Protein AF-A0A564ZGM7-F1 (afdb_monomer)

Radius of gyration: 24.85 Å; Cα contacts (8 Å, |Δi|>4): 331; chains: 1; bounding box: 46×87×47 Å

Sequence (206 aa):
MKEVIAVTDKVKAALASSSGYREKGEIGPYKIFGVRQGSGQYVVPLRYQPMMATDGDWKRLAYDWFQKPEWLDVPLIFLRTGEPAPKAAPPFTGLEDVPEKRLFPSECHVKDAVGNEEVRFETDCPGRPHLVKVSYHPKWRVEGADRIYLVSPAFMLVYPTTTHVRLVFGNRWPDYAGWVATGVGIAWLLAEGLVLLSRKRYSRPL

Foldseek 3Di:
DAKDKDQDPVVVVVQVPDPQWDWDDDDVSITIIHGNDDDPDQKDFQFFQAAEEPDPPVVVVLVVLVVDPQQVSHKYFYDDPPDDDDPRHHYDHPPPDRPDGHGDDDDKDKDWDDDVQKIKMFIPDAQTKMWRNDADDPQKDKDQFPDWTQIPPGTTITRGNDRIMMIGRDDDPVVVVVVVVVVVVVVVVVVVVVVVVVVVVVPDDD

Organism: NCBI:txid2211376

Structure (mmCIF, N/CA/C/O backbone):
data_AF-A0A564ZGM7-F1
#
_entry.id   AF-A0A564ZGM7-F1
#
loop_
_atom_site.group_PDB
_atom_site.id
_atom_site.type_symbol
_atom_site.label_atom_id
_atom_site.label_alt_id
_atom_site.label_comp_id
_atom_site.label_asym_id
_atom_site.label_entity_id
_atom_site.label_seq_id
_atom_site.pdbx_PDB_ins_code
_atom_site.Cartn_x
_atom_site.Cartn_y
_atom_site.Cartn_z
_atom_site.occupancy
_atom_site.B_iso_or_equiv
_atom_site.auth_seq_id
_atom_site.auth_comp_id
_atom_site.auth_asym_id
_atom_site.auth_atom_id
_atom_site.pdbx_PDB_model_num
ATOM 1 N N . MET A 1 1 ? 1.725 7.637 -14.484 1.00 53.41 1 MET A N 1
ATOM 2 C CA . MET A 1 1 ? 2.760 7.351 -15.506 1.00 53.41 1 MET A CA 1
ATOM 3 C C . MET A 1 1 ? 3.568 6.152 -15.020 1.00 53.41 1 MET A C 1
ATOM 5 O O . MET A 1 1 ? 4.044 6.211 -13.897 1.00 53.41 1 MET A O 1
ATOM 9 N N . LYS A 1 2 ? 3.621 5.036 -15.767 1.00 76.25 2 LYS A N 1
ATOM 10 C CA . LYS A 1 2 ? 4.356 3.815 -15.368 1.00 76.25 2 LYS A CA 1
ATOM 11 C C . LYS A 1 2 ? 5.518 3.582 -16.319 1.00 76.25 2 LYS A C 1
ATOM 13 O O . LYS A 1 2 ? 5.324 3.090 -17.432 1.00 76.25 2 LYS A O 1
ATOM 18 N N . GLU A 1 3 ? 6.697 4.003 -15.893 1.00 88.62 3 GLU A N 1
ATOM 19 C CA . GLU A 1 3 ? 7.901 4.014 -16.714 1.00 88.62 3 GLU A CA 1
ATOM 20 C C . GLU A 1 3 ? 9.071 3.406 -15.959 1.00 88.62 3 GLU A C 1
ATOM 22 O O . GLU A 1 3 ? 9.148 3.486 -14.735 1.00 88.62 3 GLU A O 1
ATOM 27 N N . VAL A 1 4 ? 9.969 2.790 -16.714 1.00 91.06 4 VAL A N 1
ATOM 28 C CA . VAL A 1 4 ? 11.239 2.263 -16.237 1.00 91.06 4 VAL A CA 1
ATOM 29 C C . VAL A 1 4 ? 12.341 3.041 -16.935 1.00 91.06 4 VAL A C 1
ATOM 31 O O . VAL A 1 4 ? 12.325 3.188 -18.158 1.00 91.06 4 VAL A O 1
ATOM 34 N N . ILE A 1 5 ? 13.294 3.536 -16.150 1.00 94.19 5 ILE A N 1
ATOM 35 C CA . ILE A 1 5 ? 14.468 4.242 -16.656 1.00 94.19 5 ILE A CA 1
ATOM 36 C C . ILE A 1 5 ? 15.640 3.262 -16.650 1.00 94.19 5 ILE A C 1
ATOM 38 O O . ILE A 1 5 ? 15.991 2.709 -15.609 1.00 94.19 5 ILE A O 1
ATOM 42 N N . ALA A 1 6 ? 16.239 3.043 -17.816 1.00 95.75 6 ALA A N 1
ATOM 43 C CA . ALA A 1 6 ? 17.389 2.168 -17.996 1.00 95.75 6 ALA A CA 1
ATOM 44 C C . ALA A 1 6 ? 18.650 2.974 -18.296 1.00 95.75 6 ALA A C 1
ATOM 46 O O . ALA A 1 6 ? 18.632 3.883 -19.125 1.00 95.75 6 ALA A O 1
ATOM 47 N N . VAL A 1 7 ? 19.754 2.595 -17.651 1.00 96.31 7 VAL A N 1
ATOM 48 C CA . VAL A 1 7 ? 21.057 3.263 -17.805 1.00 96.31 7 VAL A CA 1
ATOM 49 C C . VAL A 1 7 ? 22.047 2.380 -18.556 1.00 96.31 7 VAL A C 1
ATOM 51 O O . VAL A 1 7 ? 22.659 2.822 -19.522 1.00 96.31 7 VAL A O 1
ATOM 54 N N . THR A 1 8 ? 22.199 1.122 -18.143 1.00 96.50 8 THR A N 1
ATOM 55 C CA . THR A 1 8 ? 23.209 0.221 -18.712 1.00 96.50 8 THR A CA 1
ATOM 56 C C . THR A 1 8 ? 22.739 -0.401 -20.022 1.00 96.50 8 THR A C 1
ATOM 58 O O . THR A 1 8 ? 21.560 -0.736 -20.167 1.00 96.50 8 THR A O 1
ATOM 61 N N . ASP A 1 9 ? 23.667 -0.639 -20.950 1.00 95.81 9 ASP A N 1
ATOM 62 C CA . ASP A 1 9 ? 23.355 -1.234 -22.258 1.00 95.81 9 ASP A CA 1
ATOM 63 C C . ASP A 1 9 ? 22.676 -2.598 -22.124 1.00 95.81 9 ASP A C 1
ATOM 65 O O . ASP A 1 9 ? 21.721 -2.895 -22.839 1.00 95.81 9 ASP A O 1
ATOM 69 N N . LYS A 1 10 ? 23.086 -3.391 -21.124 1.00 96.88 10 LYS A N 1
ATOM 70 C CA . LYS A 1 10 ? 22.460 -4.679 -20.803 1.00 96.88 10 LYS A CA 1
ATOM 71 C C . LYS A 1 10 ? 20.971 -4.530 -20.476 1.00 96.88 10 LYS A C 1
ATOM 73 O O . LYS A 1 10 ? 20.158 -5.293 -20.991 1.00 96.88 10 LYS A O 1
ATOM 78 N N . VAL A 1 11 ? 20.602 -3.561 -19.633 1.00 95.81 11 VAL A N 1
ATOM 79 C CA . VAL A 1 11 ? 19.196 -3.336 -19.254 1.00 95.81 11 VAL A CA 1
ATOM 80 C C . VAL A 1 11 ? 18.423 -2.714 -20.413 1.00 95.81 11 VAL A C 1
ATOM 82 O O . VAL A 1 11 ? 17.305 -3.143 -20.685 1.00 95.81 11 VAL A O 1
ATOM 85 N N . LYS A 1 12 ? 19.018 -1.759 -21.139 1.00 96.50 12 LYS A N 1
ATOM 86 C CA . LYS A 1 12 ? 18.408 -1.160 -22.336 1.00 96.50 12 LYS A CA 1
ATOM 87 C C . LYS A 1 12 ? 18.057 -2.232 -23.370 1.00 96.50 12 LYS A C 1
ATOM 89 O O . LYS A 1 12 ? 16.920 -2.270 -23.831 1.00 96.50 12 LYS A O 1
ATOM 94 N N . ALA A 1 13 ? 18.995 -3.128 -23.682 1.00 95.94 13 ALA A N 1
ATOM 95 C CA . ALA A 1 13 ? 18.783 -4.227 -24.619 1.00 95.94 13 ALA A CA 1
ATOM 96 C C . ALA A 1 13 ? 17.721 -5.220 -24.120 1.00 95.94 13 ALA A C 1
ATOM 98 O O . ALA A 1 13 ? 16.846 -5.613 -24.888 1.00 95.94 13 ALA A O 1
ATOM 99 N N . ALA A 1 14 ? 17.754 -5.581 -22.831 1.00 96.19 14 ALA A N 1
ATOM 100 C CA . ALA A 1 14 ? 16.781 -6.496 -22.234 1.00 96.19 14 ALA A CA 1
ATOM 101 C C . ALA A 1 14 ? 15.347 -5.934 -22.230 1.00 96.19 14 ALA A C 1
ATOM 103 O O . ALA A 1 14 ? 14.393 -6.666 -22.485 1.00 96.19 14 ALA A O 1
ATOM 104 N N . LEU A 1 15 ? 15.174 -4.637 -21.956 1.00 94.62 15 LEU A N 1
ATOM 105 C CA . LEU A 1 15 ? 13.858 -3.996 -22.008 1.00 94.62 15 LEU A CA 1
ATOM 106 C C . LEU A 1 15 ? 13.379 -3.798 -23.449 1.00 94.62 15 LEU A C 1
ATOM 108 O O . LEU A 1 15 ? 12.196 -3.984 -23.717 1.00 94.62 15 LEU A O 1
ATOM 112 N N . ALA A 1 16 ? 14.278 -3.466 -24.381 1.00 93.75 16 ALA A N 1
ATOM 113 C CA . ALA A 1 16 ? 13.938 -3.284 -25.792 1.00 93.75 16 ALA A CA 1
ATOM 114 C C . ALA A 1 16 ? 13.490 -4.585 -26.480 1.00 93.75 16 ALA A C 1
ATOM 116 O O . ALA A 1 16 ? 12.633 -4.540 -27.361 1.00 93.75 16 ALA A O 1
ATOM 117 N N . SER A 1 17 ? 14.034 -5.737 -26.075 1.00 94.75 17 SER A N 1
ATOM 118 C CA . SER A 1 17 ? 13.654 -7.046 -26.623 1.00 94.75 17 SER A CA 1
ATOM 119 C C . SER A 1 17 ? 12.407 -7.652 -25.971 1.00 94.75 17 SER A C 1
ATOM 121 O O . SER A 1 17 ? 11.853 -8.625 -26.483 1.00 94.75 17 SER A O 1
ATOM 123 N N . SER A 1 18 ? 11.938 -7.088 -24.855 1.00 92.88 18 SER A N 1
ATOM 124 C CA . SER A 1 18 ? 10.778 -7.595 -24.128 1.00 92.88 18 SER A CA 1
ATOM 125 C C . SER A 1 18 ? 9.471 -6.979 -24.629 1.00 92.88 18 SER A C 1
ATOM 127 O O . SER A 1 18 ? 9.273 -5.763 -24.631 1.00 92.88 18 SER A O 1
ATOM 129 N N . SER A 1 19 ? 8.509 -7.840 -24.971 1.00 9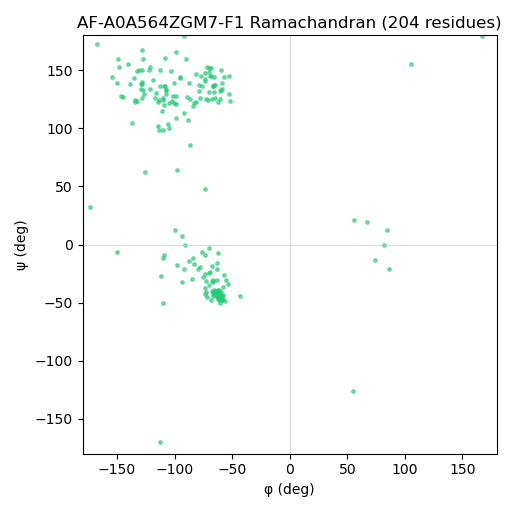1.44 19 SER A N 1
ATOM 130 C CA . SER A 1 19 ? 7.156 -7.446 -25.389 1.00 91.44 19 SER A CA 1
ATOM 131 C C . SER A 1 19 ? 6.368 -6.720 -24.292 1.00 91.44 19 SER A C 1
ATOM 133 O O . SER A 1 19 ? 5.374 -6.052 -24.585 1.00 91.44 19 SER A O 1
ATOM 135 N N . GLY A 1 20 ? 6.820 -6.815 -23.037 1.00 89.75 20 GLY A N 1
ATOM 136 C CA . GLY A 1 20 ? 6.238 -6.127 -21.889 1.00 89.75 20 GLY A CA 1
ATOM 137 C C . GLY A 1 20 ? 6.527 -4.626 -21.846 1.00 89.75 20 GLY A C 1
ATOM 138 O O . GLY A 1 20 ? 5.916 -3.927 -21.038 1.00 89.75 20 GLY A O 1
ATOM 139 N N . TYR A 1 21 ? 7.403 -4.110 -22.712 1.00 92.38 21 TYR A N 1
ATOM 140 C CA . TYR A 1 21 ? 7.835 -2.716 -22.684 1.00 92.38 21 TYR A CA 1
ATOM 141 C C . TYR A 1 21 ? 7.675 -2.027 -24.043 1.00 92.38 21 TYR A C 1
ATOM 143 O O . TYR A 1 21 ? 7.503 -2.634 -25.102 1.00 92.38 21 TYR A O 1
ATOM 151 N N . ARG A 1 22 ? 7.634 -0.698 -24.015 1.00 92.56 22 ARG A N 1
ATOM 152 C CA . ARG A 1 22 ? 7.686 0.152 -25.204 1.00 92.56 22 ARG A CA 1
ATOM 153 C C . ARG A 1 22 ? 8.661 1.277 -24.932 1.00 92.56 22 ARG A C 1
ATOM 155 O O . ARG A 1 22 ? 8.467 2.021 -23.979 1.00 92.56 22 ARG A O 1
ATOM 162 N N . GLU A 1 23 ? 9.661 1.427 -25.780 1.00 93.94 23 GLU A N 1
ATOM 163 C CA . GLU A 1 23 ? 10.535 2.591 -25.721 1.00 93.94 23 GLU A CA 1
ATOM 164 C C . GLU A 1 23 ? 9.729 3.880 -25.945 1.00 93.94 23 GLU A C 1
ATOM 166 O O . GLU A 1 23 ? 8.885 3.950 -26.841 1.00 93.94 23 GLU A O 1
ATOM 171 N N . LYS A 1 24 ? 9.949 4.873 -25.084 1.00 94.81 24 LYS A N 1
ATOM 172 C CA . LYS A 1 24 ? 9.292 6.184 -25.140 1.00 94.81 24 LYS A CA 1
ATOM 173 C C . LYS A 1 24 ? 10.245 7.312 -25.510 1.00 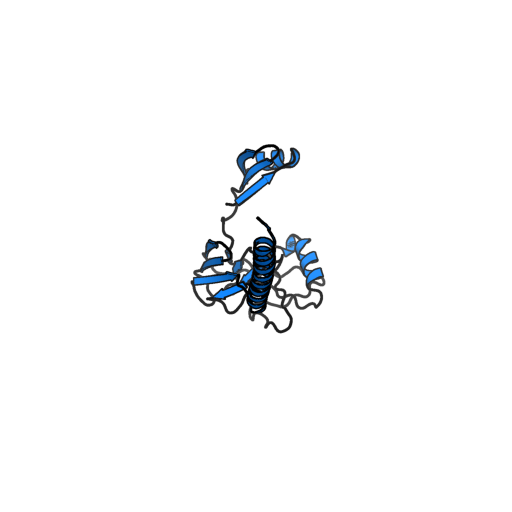94.81 24 LYS A C 1
ATOM 175 O O . LYS A 1 24 ? 9.791 8.315 -26.047 1.00 94.81 24 LYS A O 1
ATOM 180 N N . GLY A 1 25 ? 11.530 7.164 -25.207 1.00 94.12 25 GLY A N 1
ATOM 181 C CA . GLY A 1 25 ? 12.535 8.167 -25.529 1.00 94.12 25 GLY A CA 1
ATOM 182 C C . GLY A 1 25 ? 13.861 7.925 -24.824 1.00 94.12 25 GLY A C 1
ATOM 183 O O . GLY A 1 25 ? 14.013 6.981 -24.046 1.00 94.12 25 GLY A O 1
ATOM 184 N N . GLU A 1 26 ? 14.808 8.814 -25.091 1.00 95.50 26 GLU A N 1
ATOM 185 C CA . GLU A 1 26 ? 16.164 8.785 -24.556 1.00 95.50 26 GLU A CA 1
ATOM 186 C C . GLU A 1 26 ? 16.598 10.203 -24.173 1.00 95.50 26 GLU A C 1
ATOM 188 O O . GLU A 1 26 ? 16.297 11.169 -24.875 1.00 95.50 26 GLU A O 1
ATOM 193 N N . ILE A 1 27 ? 17.262 10.330 -23.024 1.00 94.88 27 ILE A N 1
ATOM 194 C CA . ILE A 1 27 ? 17.799 11.584 -22.496 1.00 94.88 27 ILE A CA 1
ATOM 195 C C . ILE A 1 27 ? 19.198 11.285 -21.957 1.00 94.88 27 ILE A C 1
ATOM 197 O O . ILE A 1 27 ? 19.348 10.685 -20.893 1.00 94.88 27 ILE A O 1
ATOM 201 N N . GLY A 1 28 ? 20.237 11.698 -22.684 1.00 93.62 28 GLY A N 1
ATOM 202 C CA . GLY A 1 28 ? 21.623 11.415 -22.303 1.00 93.62 28 GLY A CA 1
ATOM 203 C C . GLY A 1 28 ? 21.858 9.906 -22.115 1.00 93.62 28 GLY A C 1
ATOM 204 O O . GLY A 1 28 ? 21.541 9.138 -23.018 1.00 93.62 28 GLY A O 1
ATOM 205 N N . PRO A 1 29 ? 22.378 9.442 -20.962 1.00 94.75 29 PRO A N 1
ATOM 206 C CA . PRO A 1 29 ? 22.608 8.016 -20.735 1.00 94.75 29 PRO A CA 1
ATOM 207 C C . PRO A 1 29 ? 21.324 7.225 -20.426 1.00 94.75 29 PRO A C 1
ATOM 209 O O . PRO A 1 29 ? 21.387 6.000 -20.313 1.00 94.75 29 PRO A O 1
ATOM 212 N N . TYR A 1 30 ? 20.174 7.886 -20.268 1.00 96.38 30 TYR A N 1
ATOM 213 C CA . TYR A 1 30 ? 18.928 7.280 -19.806 1.00 96.38 30 TYR A CA 1
ATOM 214 C C . TYR A 1 30 ? 17.998 6.945 -20.968 1.00 96.38 30 TYR A C 1
ATOM 216 O O . TYR A 1 30 ? 17.629 7.826 -21.738 1.00 96.38 30 TYR A O 1
ATOM 224 N N . LYS A 1 31 ? 17.522 5.701 -21.038 1.00 96.38 31 LYS A N 1
ATOM 225 C CA . LYS A 1 31 ? 16.424 5.309 -21.930 1.00 96.38 31 LYS A CA 1
ATOM 226 C C . LYS A 1 31 ? 15.154 5.063 -21.122 1.00 96.38 31 LYS A C 1
ATOM 228 O O . LYS A 1 31 ? 15.189 4.391 -20.091 1.00 96.38 31 LYS A O 1
ATOM 233 N N . ILE A 1 32 ? 14.041 5.621 -21.583 1.00 95.50 32 ILE A N 1
ATOM 234 C CA . ILE A 1 32 ? 12.743 5.581 -20.911 1.00 95.50 32 ILE A CA 1
ATOM 235 C C . ILE A 1 32 ? 11.865 4.543 -21.605 1.00 95.50 32 ILE A C 1
ATOM 237 O O . ILE A 1 32 ? 11.599 4.635 -22.805 1.00 95.50 32 ILE A O 1
ATOM 241 N N . PHE A 1 33 ? 11.370 3.576 -20.839 1.00 94.56 33 PHE A N 1
ATOM 242 C CA . PHE A 1 33 ? 10.466 2.534 -21.312 1.00 94.56 33 PHE A CA 1
ATOM 243 C C . PHE A 1 33 ? 9.119 2.634 -20.599 1.00 94.56 33 PHE A C 1
ATOM 245 O O . PHE A 1 33 ? 9.048 2.604 -19.375 1.00 94.56 33 PHE A O 1
ATOM 252 N N . GLY A 1 34 ? 8.027 2.705 -21.354 1.00 90.81 34 GLY A N 1
ATOM 253 C CA . GLY A 1 34 ? 6.681 2.499 -20.830 1.00 90.81 34 GLY A CA 1
ATOM 254 C C . GLY A 1 34 ? 6.403 1.017 -20.594 1.00 90.81 34 GLY A C 1
ATOM 255 O O . GLY A 1 34 ? 6.709 0.186 -21.451 1.00 90.81 34 GLY A O 1
ATOM 256 N N . VAL A 1 35 ? 5.787 0.685 -19.460 1.00 89.50 35 VAL A N 1
ATOM 257 C CA . VAL A 1 35 ? 5.349 -0.687 -19.159 1.00 89.50 35 VAL A CA 1
ATOM 258 C C . VAL A 1 35 ? 4.015 -0.956 -19.861 1.00 89.50 35 VAL A C 1
ATOM 260 O O . VAL A 1 35 ? 3.051 -0.221 -19.651 1.00 89.50 35 VAL A O 1
ATOM 263 N N . ARG A 1 36 ? 3.953 -1.990 -20.711 1.00 83.31 36 ARG A N 1
ATOM 264 C CA . ARG A 1 36 ? 2.730 -2.402 -21.428 1.00 83.31 36 ARG A CA 1
ATOM 265 C C . ARG A 1 36 ? 1.837 -3.323 -20.602 1.00 83.31 36 ARG A C 1
ATOM 267 O O . ARG A 1 36 ? 0.631 -3.339 -20.816 1.00 83.31 36 ARG A O 1
ATOM 274 N N . GLN A 1 37 ? 2.427 -4.117 -19.712 1.00 72.12 37 GLN A N 1
ATOM 275 C CA . GLN A 1 37 ? 1.705 -5.107 -18.916 1.00 72.12 37 GLN A CA 1
ATOM 276 C C . GLN A 1 37 ? 1.307 -4.571 -17.533 1.00 72.12 37 GLN A C 1
ATOM 278 O O . GLN A 1 37 ? 2.058 -3.846 -16.880 1.00 72.12 37 GLN A O 1
ATOM 283 N N . GLY A 1 38 ? 0.124 -4.982 -17.072 1.00 69.38 38 GLY A N 1
ATOM 284 C CA . GLY A 1 38 ? -0.439 -4.632 -15.766 1.00 69.38 38 GLY A CA 1
ATOM 285 C C . GLY A 1 38 ? -1.559 -3.592 -15.843 1.00 69.38 38 GLY A C 1
ATOM 286 O O . GLY A 1 38 ? -1.619 -2.781 -16.760 1.00 69.38 38 GLY A O 1
ATOM 287 N N . SER A 1 39 ? -2.446 -3.589 -14.845 1.00 71.06 39 SER A N 1
ATOM 288 C CA . SER A 1 39 ? -3.682 -2.789 -14.853 1.00 71.06 39 SER A CA 1
ATOM 289 C C . SER A 1 39 ? -3.488 -1.277 -14.713 1.00 71.06 39 SER A C 1
ATOM 291 O O . SER A 1 39 ? -4.461 -0.537 -14.709 1.00 71.06 39 SER A O 1
ATOM 293 N N . GLY A 1 40 ? -2.261 -0.775 -14.529 1.00 78.69 40 GLY A N 1
ATOM 294 C CA . GLY A 1 40 ? -2.078 0.658 -14.256 1.00 78.69 40 GLY A CA 1
ATOM 295 C C . GLY A 1 40 ? -2.485 1.099 -12.836 1.00 78.69 40 GLY A C 1
ATOM 296 O O . GLY A 1 40 ? -2.003 2.128 -12.377 1.00 78.69 40 GLY A O 1
ATOM 297 N N . GLN A 1 41 ? -3.195 0.261 -12.084 1.00 88.44 41 GLN A N 1
ATOM 298 C CA . GLN A 1 41 ? -3.720 0.599 -10.761 1.00 88.44 41 GLN A CA 1
ATOM 299 C C . GLN A 1 41 ? -2.638 0.566 -9.671 1.00 88.44 41 GLN A C 1
ATOM 301 O O . GLN A 1 41 ? -1.702 -0.253 -9.713 1.00 88.44 41 GLN A O 1
ATOM 306 N N . TYR A 1 42 ? -2.774 1.469 -8.706 1.00 93.31 42 TYR A N 1
ATOM 307 C CA . TYR A 1 42 ? -2.073 1.486 -7.424 1.00 93.31 42 TYR A CA 1
ATOM 308 C C . TYR A 1 42 ? -2.889 0.791 -6.340 1.00 93.31 42 TYR A C 1
ATOM 310 O O . TYR A 1 42 ? -2.297 0.155 -5.471 1.00 93.31 42 TYR A O 1
ATOM 318 N N . VAL A 1 43 ? -4.218 0.861 -6.406 1.00 96.88 43 VAL A N 1
ATOM 319 C CA . VAL A 1 43 ? -5.103 0.107 -5.513 1.00 96.88 43 VAL A CA 1
ATOM 320 C C . VAL A 1 43 ? -5.596 -1.146 -6.219 1.00 96.88 43 VAL A C 1
ATOM 322 O O . VAL A 1 43 ? -6.210 -1.066 -7.278 1.00 96.88 43 VAL A O 1
ATOM 325 N N . VAL A 1 44 ? -5.320 -2.315 -5.644 1.00 95.25 44 VAL A N 1
ATOM 326 C CA . VAL A 1 44 ? -5.755 -3.603 -6.198 1.00 95.25 44 VAL A CA 1
ATOM 327 C C . VAL A 1 44 ? -6.462 -4.436 -5.128 1.00 95.25 44 VAL A C 1
ATOM 329 O O . VAL A 1 44 ? -5.946 -4.543 -4.012 1.00 95.25 44 VAL A O 1
ATOM 332 N N . PRO A 1 45 ? -7.619 -5.048 -5.428 1.00 95.56 45 PRO A N 1
ATOM 333 C CA . PRO A 1 45 ? -8.231 -5.997 -4.510 1.00 95.56 45 PRO A CA 1
ATOM 334 C C . PRO A 1 45 ? -7.331 -7.233 -4.418 1.00 95.56 45 PRO A C 1
ATOM 336 O O . PRO A 1 45 ? -6.812 -7.715 -5.430 1.00 95.56 45 PRO A O 1
ATOM 339 N N . LEU A 1 46 ? -7.108 -7.753 -3.211 1.00 95.06 46 LEU A N 1
ATOM 340 C CA . LEU A 1 46 ? -6.264 -8.935 -3.059 1.00 95.06 46 LEU A CA 1
ATOM 341 C C . LEU A 1 46 ? -6.919 -10.158 -3.699 1.00 95.06 46 LEU A C 1
ATOM 343 O O . LEU A 1 46 ? -8.115 -10.406 -3.530 1.00 95.06 46 LEU A O 1
ATOM 347 N N . ARG A 1 47 ? -6.117 -10.942 -4.426 1.00 93.50 47 ARG A N 1
ATOM 348 C CA . ARG A 1 47 ? -6.535 -12.222 -5.014 1.00 93.50 47 ARG A CA 1
ATOM 349 C C . ARG A 1 47 ? -6.674 -13.310 -3.951 1.00 93.50 47 ARG A C 1
ATOM 351 O O . ARG A 1 47 ? -7.646 -14.061 -3.983 1.00 93.50 47 ARG A O 1
ATOM 358 N N . TYR A 1 48 ? -5.721 -13.357 -3.024 1.00 95.19 48 TYR A N 1
ATOM 359 C CA . TYR A 1 48 ? -5.688 -14.305 -1.918 1.00 95.19 48 TYR A CA 1
ATOM 360 C C . TYR A 1 48 ? -5.891 -13.597 -0.579 1.00 95.19 48 TYR A C 1
ATOM 362 O O . TYR A 1 48 ? -5.529 -12.428 -0.423 1.00 95.19 48 TYR A O 1
ATOM 370 N N . GLN A 1 49 ? -6.476 -14.303 0.384 1.00 95.12 49 GLN A N 1
ATOM 371 C CA . GLN A 1 49 ? -6.657 -13.824 1.749 1.00 95.12 49 GLN A CA 1
ATOM 372 C C . GLN A 1 49 ? -5.287 -13.532 2.386 1.00 95.12 49 GLN A C 1
ATOM 374 O O . GLN A 1 49 ? -4.431 -14.416 2.387 1.00 95.12 49 GLN A O 1
ATOM 379 N N . PRO A 1 50 ? -5.049 -12.315 2.908 1.00 95.88 50 PRO A N 1
ATOM 380 C CA . PRO A 1 50 ? -3.789 -11.988 3.559 1.00 95.88 50 PRO A CA 1
ATOM 381 C C . PRO A 1 50 ? -3.694 -12.701 4.907 1.00 95.88 50 PRO A C 1
ATOM 383 O O . PRO A 1 50 ? -4.710 -12.950 5.560 1.00 95.88 50 PRO A O 1
ATOM 386 N N . MET A 1 51 ? -2.470 -12.966 5.348 1.00 94.62 51 MET A N 1
ATOM 387 C CA . MET A 1 51 ? -2.206 -13.549 6.663 1.00 94.62 51 MET A CA 1
ATOM 388 C C . MET A 1 51 ? -1.584 -12.511 7.590 1.00 94.62 51 MET A C 1
ATOM 390 O O . MET A 1 51 ? -1.066 -11.490 7.147 1.00 94.62 51 MET A O 1
ATOM 394 N N . MET A 1 52 ? -1.654 -12.751 8.889 1.00 93.44 52 MET A N 1
ATOM 395 C CA . MET A 1 52 ? -1.176 -11.843 9.918 1.00 93.44 52 MET A CA 1
ATOM 396 C C . MET A 1 52 ? 0.068 -12.412 10.584 1.00 93.44 52 MET A C 1
ATOM 398 O O . MET A 1 52 ? 0.008 -13.469 11.201 1.00 93.44 52 MET A O 1
ATOM 402 N N . ALA A 1 53 ? 1.176 -11.684 10.506 1.00 91.25 53 ALA A N 1
ATOM 403 C CA . ALA A 1 53 ? 2.381 -12.025 11.242 1.00 91.25 53 ALA A CA 1
ATOM 404 C C . ALA A 1 53 ? 2.108 -11.959 12.751 1.00 91.25 53 ALA A C 1
ATOM 406 O O . ALA A 1 53 ? 1.690 -10.918 13.262 1.00 91.25 53 ALA A O 1
ATOM 407 N N . THR A 1 54 ? 2.344 -13.064 13.456 1.00 84.06 54 THR A N 1
ATOM 408 C CA . THR A 1 54 ? 2.214 -13.132 14.923 1.00 84.06 54 THR A CA 1
ATOM 409 C C . THR A 1 54 ? 3.546 -13.252 15.647 1.00 84.06 54 THR A C 1
ATOM 411 O O . THR A 1 54 ? 3.577 -13.158 16.871 1.00 84.06 54 THR A O 1
ATOM 414 N N . ASP A 1 55 ? 4.636 -13.468 14.913 1.00 72.69 55 ASP A N 1
ATOM 415 C CA . ASP A 1 55 ? 5.974 -13.493 15.493 1.00 72.69 55 ASP A CA 1
ATOM 416 C C . ASP A 1 55 ? 6.445 -12.075 15.871 1.00 72.69 55 ASP A C 1
ATOM 418 O O . ASP A 1 55 ? 6.093 -11.083 15.226 1.00 72.69 55 ASP A O 1
ATOM 422 N N . GLY A 1 56 ? 7.246 -11.976 16.932 1.00 70.19 56 GLY A N 1
ATOM 423 C CA . GLY A 1 56 ? 7.798 -10.714 17.427 1.00 70.19 56 GLY A CA 1
ATOM 424 C C . GLY A 1 56 ? 8.848 -10.103 16.494 1.00 70.19 56 GLY A C 1
ATOM 425 O O . GLY A 1 56 ? 9.035 -8.883 16.506 1.00 70.19 56 GLY A O 1
ATOM 426 N N . ASP A 1 57 ? 9.496 -10.913 15.649 1.00 85.38 57 ASP A N 1
ATOM 427 C CA . ASP A 1 57 ? 10.483 -10.459 14.661 1.00 85.38 57 ASP A CA 1
ATOM 428 C C . ASP A 1 57 ? 9.879 -10.302 13.256 1.00 85.38 57 ASP A C 1
ATOM 430 O O . ASP A 1 57 ? 10.243 -10.958 12.276 1.00 85.38 57 ASP A O 1
ATOM 434 N N . TRP A 1 58 ? 8.934 -9.370 13.146 1.00 86.19 58 TRP A N 1
ATOM 435 C CA . TRP A 1 58 ? 8.255 -9.073 11.885 1.00 86.19 58 TRP A CA 1
ATOM 436 C C . TRP A 1 58 ? 9.214 -8.669 10.751 1.00 86.19 58 TRP A C 1
ATOM 438 O O . TRP A 1 58 ? 8.885 -8.854 9.580 1.00 86.19 58 TRP A O 1
ATOM 448 N N . LYS A 1 59 ? 10.396 -8.115 11.069 1.00 89.00 59 LYS A N 1
ATOM 449 C CA . LYS A 1 59 ? 11.379 -7.677 10.065 1.00 89.00 59 LYS A CA 1
ATOM 450 C C . LYS A 1 59 ? 12.044 -8.865 9.394 1.00 89.00 59 LYS A C 1
ATOM 452 O O . LYS A 1 59 ? 12.155 -8.872 8.169 1.00 89.00 59 LYS A O 1
ATOM 457 N N . ARG A 1 60 ? 12.463 -9.859 10.183 1.00 89.69 60 ARG A N 1
ATOM 458 C CA . ARG A 1 60 ? 12.975 -11.119 9.647 1.00 89.69 60 ARG A CA 1
ATOM 459 C C . ARG A 1 60 ? 11.922 -11.787 8.770 1.00 89.69 60 ARG A C 1
ATOM 461 O O . ARG A 1 60 ? 12.217 -12.129 7.631 1.00 89.69 60 ARG A O 1
ATOM 468 N N . LEU A 1 61 ? 10.680 -11.865 9.246 1.00 90.00 61 LEU A N 1
ATOM 469 C CA . LEU A 1 61 ? 9.594 -12.470 8.478 1.00 90.00 61 LEU A CA 1
ATOM 470 C C . LEU A 1 61 ? 9.303 -11.722 7.164 1.00 90.00 61 LEU A C 1
ATOM 472 O O . LEU A 1 61 ? 9.071 -12.347 6.132 1.00 90.00 61 LEU A O 1
ATOM 476 N N . ALA A 1 62 ? 9.352 -10.386 7.173 1.00 91.44 62 ALA A N 1
ATOM 477 C CA . ALA A 1 62 ? 9.222 -9.574 5.964 1.00 91.44 62 ALA A CA 1
ATOM 478 C C . ALA A 1 62 ? 10.362 -9.830 4.965 1.00 91.44 62 ALA A C 1
ATOM 480 O O . ALA A 1 62 ? 10.121 -9.891 3.759 1.00 91.44 62 ALA A O 1
ATOM 481 N N . TYR A 1 63 ? 11.591 -9.992 5.462 1.00 91.38 63 TYR A N 1
ATOM 482 C CA . TYR A 1 63 ? 12.759 -10.316 4.647 1.00 91.38 63 TYR A CA 1
ATOM 483 C C . TYR A 1 63 ? 12.660 -11.718 4.030 1.00 91.38 63 TYR A C 1
ATOM 485 O O . TYR A 1 63 ? 12.894 -11.881 2.832 1.00 91.38 63 TYR A O 1
ATOM 493 N N . ASP A 1 64 ? 12.245 -12.714 4.814 1.00 90.62 64 ASP A N 1
ATOM 494 C CA . ASP A 1 64 ? 12.040 -14.085 4.340 1.00 90.62 64 ASP A CA 1
ATOM 495 C C . ASP A 1 64 ? 10.919 -14.150 3.293 1.00 90.62 64 ASP A C 1
ATOM 497 O O . ASP A 1 64 ? 11.090 -14.767 2.242 1.00 90.62 64 ASP A O 1
ATOM 501 N N . TRP A 1 65 ? 9.811 -13.437 3.525 1.00 92.69 65 TRP A N 1
ATOM 502 C CA . TRP A 1 65 ? 8.731 -13.287 2.548 1.00 92.69 65 TRP A CA 1
ATOM 503 C C . TRP A 1 65 ? 9.211 -12.674 1.235 1.00 92.69 65 TRP A C 1
ATOM 505 O O . TRP A 1 65 ? 8.851 -13.157 0.166 1.00 92.69 65 TRP A O 1
ATOM 515 N N . PHE A 1 66 ? 10.048 -11.638 1.298 1.00 92.75 66 PHE A N 1
ATOM 516 C CA . PHE A 1 66 ? 10.530 -10.952 0.101 1.00 92.75 66 PHE A CA 1
ATOM 517 C C . PHE A 1 66 ? 11.458 -11.825 -0.755 1.00 92.75 66 PHE A C 1
ATOM 519 O O . PHE A 1 66 ? 11.481 -11.689 -1.977 1.00 92.75 66 PHE A O 1
ATOM 526 N N . GLN A 1 67 ? 12.218 -12.723 -0.126 1.00 92.25 67 GLN A N 1
ATOM 527 C CA . GLN A 1 67 ? 13.169 -13.594 -0.817 1.00 92.25 67 GLN A CA 1
ATOM 528 C C . GLN A 1 67 ? 12.548 -14.854 -1.427 1.00 92.25 67 GLN A C 1
ATOM 530 O O . GLN A 1 67 ? 13.200 -15.477 -2.262 1.00 92.25 67 GLN A O 1
ATOM 535 N N . LYS A 1 68 ? 11.335 -15.243 -1.020 1.00 91.50 68 LYS A N 1
ATOM 536 C CA . LYS A 1 68 ? 10.678 -16.490 -1.441 1.00 91.50 68 LYS A CA 1
ATOM 537 C C . LYS A 1 68 ? 9.571 -16.202 -2.460 1.00 91.50 68 LYS A C 1
ATOM 539 O O . LYS A 1 68 ? 8.476 -15.798 -2.059 1.00 91.50 68 LYS A O 1
ATOM 544 N N . PRO A 1 69 ? 9.804 -16.397 -3.775 1.00 91.25 69 PRO A N 1
ATOM 545 C CA . PRO A 1 69 ? 8.817 -16.095 -4.814 1.00 91.25 69 PRO A CA 1
ATOM 546 C C . PRO A 1 69 ? 7.454 -16.758 -4.587 1.00 91.25 69 PRO A C 1
ATOM 548 O O . PRO A 1 69 ? 6.417 -16.170 -4.887 1.00 91.25 69 PRO A O 1
ATOM 551 N N . GLU A 1 70 ? 7.444 -17.961 -4.018 1.00 90.50 70 GLU A N 1
ATOM 552 C CA . GLU A 1 70 ? 6.246 -18.736 -3.717 1.00 90.50 70 GLU A CA 1
ATOM 553 C C . GLU A 1 70 ? 5.360 -18.114 -2.621 1.00 90.50 70 GLU A C 1
ATOM 555 O O . GLU A 1 70 ? 4.167 -18.429 -2.564 1.00 90.50 70 GLU A O 1
ATOM 560 N N . TRP A 1 71 ? 5.896 -17.191 -1.809 1.00 92.00 71 TRP A N 1
ATOM 561 C CA . TRP A 1 71 ? 5.166 -16.480 -0.746 1.00 92.00 71 TRP A CA 1
ATOM 562 C C . TRP A 1 71 ? 4.558 -15.151 -1.220 1.00 92.00 71 TRP A C 1
ATOM 564 O O . TRP A 1 71 ? 3.595 -14.673 -0.619 1.00 92.00 71 TRP A O 1
ATOM 574 N N . LEU A 1 72 ? 5.067 -14.565 -2.311 1.00 92.62 72 LEU A N 1
ATOM 575 C CA . LEU A 1 72 ? 4.746 -13.190 -2.729 1.00 92.62 72 LEU A CA 1
ATOM 576 C C . LEU A 1 72 ? 3.269 -12.953 -3.087 1.00 92.62 72 LEU A C 1
ATOM 578 O O . LEU A 1 72 ? 2.795 -11.817 -3.051 1.00 92.62 72 LEU A O 1
ATOM 582 N N . ASP A 1 73 ? 2.534 -14.016 -3.414 1.00 93.00 73 ASP A N 1
ATOM 583 C CA . ASP A 1 73 ? 1.103 -13.961 -3.726 1.00 93.00 73 ASP A CA 1
ATOM 584 C C . ASP A 1 73 ? 0.221 -13.662 -2.502 1.00 93.00 73 ASP A C 1
ATOM 586 O O . ASP A 1 73 ? -0.899 -13.168 -2.660 1.00 93.00 73 ASP A O 1
ATOM 590 N N . VAL A 1 74 ? 0.698 -13.977 -1.293 1.00 95.50 74 VAL A N 1
ATOM 591 C CA . VAL A 1 74 ? -0.052 -13.833 -0.040 1.00 95.50 74 VAL A CA 1
ATOM 592 C C . VAL A 1 74 ? 0.635 -12.777 0.822 1.00 95.50 74 VAL A C 1
ATOM 594 O O . VAL A 1 74 ? 1.667 -13.054 1.437 1.00 95.50 74 VAL A O 1
ATOM 597 N N . PRO A 1 75 ? 0.102 -11.547 0.876 1.00 95.31 75 PRO A N 1
ATOM 598 C CA . PRO A 1 75 ? 0.698 -10.493 1.679 1.00 95.31 75 PRO A CA 1
ATOM 599 C C . PRO A 1 75 ? 0.575 -10.779 3.177 1.00 95.31 75 PRO A C 1
ATOM 601 O O . PRO A 1 75 ? -0.445 -11.296 3.645 1.00 95.31 75 PRO A O 1
ATOM 604 N N . LEU A 1 76 ? 1.600 -10.379 3.928 1.00 95.00 76 LEU A N 1
ATOM 605 C CA . LEU A 1 76 ? 1.650 -10.500 5.381 1.00 95.00 76 LEU A CA 1
ATOM 606 C C . LEU A 1 76 ? 1.346 -9.155 6.032 1.00 95.00 76 LEU A C 1
ATOM 608 O O . LEU A 1 76 ? 1.967 -8.144 5.707 1.00 95.00 76 LEU A O 1
ATOM 612 N N . ILE A 1 77 ? 0.391 -9.149 6.955 1.00 95.75 77 ILE A N 1
ATOM 613 C CA . ILE A 1 77 ? 0.019 -7.998 7.772 1.00 95.75 77 ILE A CA 1
ATOM 614 C C . ILE A 1 77 ? 0.926 -7.965 8.996 1.00 95.75 77 ILE A C 1
ATOM 616 O O . ILE A 1 77 ? 0.973 -8.928 9.760 1.00 95.75 77 ILE A O 1
ATOM 620 N N . PHE A 1 78 ? 1.598 -6.839 9.205 1.00 94.12 78 PHE A N 1
ATOM 621 C CA . PHE A 1 78 ? 2.467 -6.610 10.353 1.00 94.12 78 PHE A CA 1
ATOM 622 C C . PHE A 1 78 ? 1.767 -5.664 11.327 1.00 94.12 78 PHE A C 1
ATOM 624 O O . PHE A 1 78 ? 1.676 -4.459 11.082 1.00 94.12 78 PHE A O 1
ATOM 631 N N . LEU A 1 79 ? 1.242 -6.216 12.422 1.00 91.88 79 LEU A N 1
ATOM 632 C CA . LEU A 1 79 ? 0.570 -5.422 13.448 1.00 91.88 79 LEU A CA 1
ATOM 633 C C . LEU A 1 79 ? 1.569 -4.621 14.273 1.00 91.88 79 LEU A C 1
ATOM 635 O O . LEU A 1 79 ? 2.627 -5.116 14.664 1.00 91.88 79 LEU A O 1
ATOM 639 N N . ARG A 1 80 ? 1.195 -3.389 14.609 1.00 86.69 80 ARG A N 1
ATOM 640 C CA . ARG A 1 80 ? 1.923 -2.596 15.603 1.00 86.69 80 ARG A CA 1
ATOM 641 C C . ARG A 1 80 ? 1.356 -2.844 16.997 1.00 86.69 80 ARG A C 1
ATOM 643 O O . ARG A 1 80 ? 0.219 -3.278 17.165 1.00 86.69 80 ARG A O 1
ATOM 650 N N . THR A 1 81 ? 2.148 -2.535 18.021 1.00 83.50 81 THR A N 1
ATOM 651 C CA . THR A 1 81 ? 1.737 -2.671 19.423 1.00 83.50 81 THR A CA 1
ATOM 652 C C . THR A 1 81 ? 0.403 -1.964 19.681 1.00 83.50 81 THR A C 1
ATOM 654 O O . THR A 1 81 ? 0.277 -0.765 19.433 1.00 83.50 81 THR A O 1
ATOM 657 N N . GLY A 1 82 ? -0.583 -2.709 20.187 1.00 84.69 82 GLY A N 1
ATOM 658 C CA . GLY A 1 82 ? -1.922 -2.198 20.494 1.00 84.69 82 GLY A CA 1
ATOM 659 C C . GLY A 1 82 ? -2.875 -2.099 19.296 1.00 84.69 82 GLY A C 1
ATOM 660 O O . GLY A 1 82 ? -4.027 -1.707 19.480 1.00 84.69 82 GLY A O 1
ATOM 661 N N . GLU A 1 83 ? -2.448 -2.458 18.082 1.00 88.38 83 GLU A N 1
ATOM 662 C CA . GLU A 1 83 ? -3.356 -2.545 16.939 1.00 88.38 83 GLU A CA 1
ATOM 663 C C . GLU A 1 83 ? -4.185 -3.841 17.006 1.00 88.38 83 GLU A C 1
ATOM 665 O O . GLU A 1 83 ? -3.615 -4.928 17.093 1.00 88.38 83 GLU A O 1
ATOM 670 N N . PRO A 1 84 ? -5.527 -3.778 16.944 1.00 89.94 84 PRO A N 1
ATOM 671 C CA . PRO A 1 84 ? -6.356 -4.967 16.824 1.00 89.94 84 PRO A CA 1
ATOM 672 C C . PRO A 1 84 ? -6.116 -5.693 15.500 1.00 89.94 84 PRO A C 1
ATOM 674 O O . PRO A 1 84 ? -6.074 -5.090 14.420 1.00 89.94 84 PRO A O 1
ATOM 677 N N . ALA A 1 85 ? -6.049 -7.015 15.610 1.00 89.31 85 ALA A N 1
ATOM 678 C CA . ALA A 1 85 ? -5.985 -7.927 14.485 1.00 89.31 85 ALA A CA 1
ATOM 679 C C . ALA A 1 85 ? -7.206 -7.775 13.556 1.00 89.31 85 ALA A C 1
ATOM 681 O O . ALA A 1 85 ? -8.338 -7.647 14.041 1.00 89.31 85 ALA A O 1
ATOM 682 N N . PRO A 1 86 ? -7.021 -7.820 12.224 1.00 89.38 86 PRO A N 1
ATOM 683 C CA . PRO A 1 86 ? -8.142 -7.944 11.309 1.00 89.38 86 PRO A CA 1
ATOM 684 C C . PRO A 1 86 ? -8.823 -9.297 11.527 1.00 89.38 86 PRO A C 1
ATOM 686 O O . PRO A 1 86 ? -8.185 -10.340 11.428 1.00 89.38 86 PRO A O 1
ATOM 689 N N . LYS A 1 87 ? -10.141 -9.290 11.768 1.00 83.62 87 LYS A N 1
ATOM 690 C CA . LYS A 1 87 ? -10.931 -10.515 12.018 1.00 83.62 87 LYS A CA 1
ATOM 691 C C . LYS A 1 87 ? -10.797 -11.559 10.905 1.00 83.62 87 LYS A C 1
ATOM 693 O O . LYS A 1 87 ? -10.922 -12.750 11.159 1.00 83.62 87 LYS A O 1
ATOM 698 N N . ALA A 1 88 ? -10.576 -11.097 9.677 1.00 84.12 88 ALA A N 1
ATOM 699 C CA . ALA A 1 88 ? -10.499 -11.926 8.485 1.00 84.12 88 ALA A CA 1
ATOM 700 C C . ALA A 1 88 ? -9.068 -12.367 8.124 1.00 84.12 88 ALA A C 1
ATOM 702 O O . ALA A 1 88 ? -8.897 -12.932 7.052 1.00 84.12 88 ALA A O 1
ATOM 703 N N . ALA A 1 89 ? -8.042 -12.114 8.945 1.00 92.06 89 ALA A N 1
ATOM 704 C CA . ALA A 1 89 ? -6.670 -12.532 8.641 1.00 92.06 89 ALA A CA 1
ATOM 705 C C . ALA A 1 89 ? -6.213 -13.653 9.594 1.00 92.06 89 ALA A C 1
ATOM 707 O O . ALA A 1 89 ? -6.104 -13.407 10.798 1.00 92.06 89 ALA A O 1
ATOM 708 N N . PRO A 1 90 ? -5.942 -14.876 9.099 1.00 92.38 90 PRO A N 1
ATOM 709 C CA . PRO A 1 90 ? -5.396 -15.946 9.929 1.00 92.38 90 PRO A CA 1
ATOM 710 C C . PRO A 1 90 ? -3.949 -15.636 10.362 1.00 92.38 90 PRO A C 1
ATOM 712 O O . PRO A 1 90 ? -3.236 -14.936 9.637 1.00 92.38 90 PRO A O 1
ATOM 715 N N . PRO A 1 91 ? -3.497 -16.145 11.522 1.00 91.69 91 PRO A N 1
ATOM 716 C CA . PRO A 1 91 ? -2.130 -15.950 11.998 1.00 91.69 91 PRO A CA 1
ATOM 717 C C . PRO A 1 91 ? -1.105 -16.720 11.150 1.00 91.69 91 PRO A C 1
ATOM 719 O O . PRO A 1 91 ? -1.413 -17.769 10.587 1.00 91.69 91 PRO A O 1
ATOM 722 N N . PHE A 1 92 ? 0.124 -16.209 11.093 1.00 90.56 92 PHE A N 1
ATOM 723 C CA . PHE A 1 92 ? 1.261 -16.790 10.383 1.00 90.56 92 PHE A CA 1
ATOM 724 C C . PHE A 1 92 ? 2.563 -16.538 11.157 1.00 90.56 92 PHE A C 1
ATOM 726 O O . PHE A 1 92 ? 2.880 -15.399 11.511 1.00 90.56 92 PHE A O 1
ATOM 733 N N . THR A 1 93 ? 3.319 -17.607 11.418 1.00 83.56 93 THR A N 1
ATOM 734 C CA . THR A 1 93 ? 4.572 -17.585 12.199 1.00 83.56 93 THR A CA 1
ATOM 735 C C . THR A 1 93 ? 5.823 -17.834 11.357 1.00 83.56 93 THR A C 1
ATOM 737 O O . THR A 1 93 ? 6.922 -17.602 11.844 1.00 83.56 93 THR A O 1
ATOM 740 N N . GLY A 1 94 ? 5.685 -18.269 10.098 1.00 74.44 94 GLY A N 1
ATOM 741 C CA . GLY A 1 94 ? 6.793 -18.331 9.137 1.00 74.44 94 GLY A CA 1
ATOM 742 C C . GLY A 1 94 ? 7.905 -19.333 9.438 1.00 74.44 94 GLY A C 1
ATOM 743 O O . GLY A 1 94 ? 8.993 -19.180 8.888 1.00 74.44 94 GLY A O 1
ATOM 744 N N . LEU A 1 95 ? 7.652 -20.334 10.289 1.00 61.22 95 LEU A N 1
ATOM 745 C CA . LEU A 1 95 ? 8.692 -21.268 10.717 1.00 61.22 95 LEU A CA 1
ATOM 746 C C . LEU A 1 95 ? 9.157 -22.173 9.568 1.00 61.22 95 LEU A C 1
ATOM 748 O O . LEU A 1 95 ? 10.356 -22.211 9.327 1.00 61.22 95 LEU A O 1
ATOM 752 N N . GLU A 1 96 ? 8.254 -22.791 8.798 1.00 67.25 96 GLU A N 1
ATOM 753 C CA . GLU A 1 96 ? 8.604 -23.563 7.581 1.00 67.25 96 GLU A CA 1
ATOM 754 C C . GLU A 1 96 ? 7.493 -23.565 6.508 1.00 67.25 96 GLU A C 1
ATOM 756 O O . GLU A 1 96 ? 7.705 -24.014 5.381 1.00 67.25 96 GLU A O 1
ATOM 761 N N . ASP A 1 97 ? 6.318 -23.013 6.819 1.00 76.44 97 ASP A N 1
ATOM 762 C CA . ASP A 1 97 ? 5.123 -23.165 5.992 1.00 76.44 97 ASP A CA 1
ATOM 763 C C . ASP A 1 97 ? 5.012 -22.107 4.891 1.00 76.44 97 ASP A C 1
ATOM 765 O O . ASP A 1 97 ? 5.231 -20.910 5.101 1.00 76.44 97 ASP A O 1
ATOM 769 N N . VAL A 1 98 ? 4.593 -22.547 3.704 1.00 85.19 98 VAL A N 1
ATOM 770 C CA . VAL A 1 98 ? 4.160 -21.647 2.631 1.00 85.19 98 VAL A CA 1
ATOM 771 C C . VAL A 1 98 ? 2.820 -21.017 3.034 1.00 85.19 98 VAL A C 1
ATOM 773 O O . VAL A 1 98 ? 1.908 -21.757 3.410 1.00 85.19 98 VAL A O 1
ATOM 776 N N . PRO A 1 99 ? 2.653 -19.682 2.931 1.00 88.44 99 PRO A N 1
ATOM 777 C CA . PRO A 1 99 ? 1.375 -19.034 3.193 1.00 88.44 99 PRO A CA 1
ATOM 778 C C . PRO A 1 99 ? 0.234 -19.667 2.391 1.00 88.44 99 PRO A C 1
ATOM 780 O O . PRO A 1 99 ? 0.320 -19.838 1.170 1.00 88.44 99 PRO A O 1
ATOM 783 N N . GLU A 1 100 ? -0.854 -20.001 3.079 1.00 89.94 100 GLU A N 1
ATOM 784 C CA . GLU A 1 100 ? -1.986 -20.682 2.464 1.00 89.94 100 GLU A CA 1
ATOM 785 C C . GLU A 1 100 ? -2.695 -19.769 1.449 1.00 89.94 100 GLU A C 1
ATOM 787 O O . GLU A 1 100 ? -3.144 -18.664 1.765 1.00 89.94 100 GLU A O 1
ATOM 792 N N . LYS A 1 101 ? -2.847 -20.248 0.211 1.00 93.50 101 LYS A N 1
ATOM 793 C CA . LYS A 1 101 ? -3.498 -19.501 -0.872 1.00 93.50 101 LYS A CA 1
ATOM 794 C C . LYS A 1 101 ? -5.011 -19.711 -0.857 1.00 93.50 101 LYS A C 1
ATOM 796 O O . LYS A 1 101 ? -5.541 -20.534 -1.600 1.00 93.50 101 LYS A O 1
ATOM 801 N N . ARG A 1 102 ? -5.727 -18.920 -0.055 1.00 93.88 102 ARG A N 1
ATOM 802 C CA . ARG A 1 102 ? -7.203 -18.895 -0.059 1.00 93.88 102 ARG A CA 1
ATOM 803 C C . ARG A 1 102 ? -7.732 -17.831 -1.011 1.00 93.88 102 ARG A C 1
ATOM 805 O O . ARG A 1 102 ? -7.521 -16.645 -0.780 1.00 93.88 102 ARG A O 1
ATOM 812 N N . LEU A 1 103 ? -8.394 -18.245 -2.089 1.00 94.25 103 LEU A N 1
ATOM 813 C CA . LEU A 1 103 ? -8.944 -17.340 -3.104 1.00 94.25 103 LEU A CA 1
ATOM 814 C C . LEU A 1 103 ? -10.186 -16.597 -2.602 1.00 94.25 103 LEU A C 1
ATOM 816 O O . LEU A 1 103 ? -11.051 -17.182 -1.951 1.00 94.25 103 LEU A O 1
ATOM 82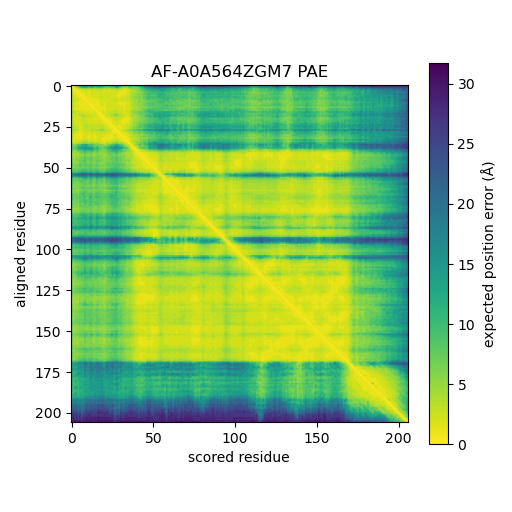0 N N . PHE A 1 104 ? -10.317 -15.329 -2.988 1.00 92.75 104 PHE A N 1
ATOM 821 C CA . PHE A 1 104 ? -11.598 -14.633 -2.898 1.00 92.75 104 PHE A CA 1
ATOM 822 C C . PHE A 1 104 ? -12.510 -15.048 -4.068 1.00 92.75 104 PHE A C 1
ATOM 824 O O . PHE A 1 104 ? -12.051 -15.035 -5.210 1.00 92.75 104 PHE A O 1
ATOM 831 N N . PRO A 1 105 ? -13.782 -15.405 -3.809 1.00 81.88 105 PRO A N 1
ATOM 832 C CA . PRO A 1 105 ? -14.638 -16.074 -4.792 1.00 81.88 105 PRO A CA 1
ATOM 833 C C . PRO A 1 105 ? -15.263 -15.142 -5.838 1.00 81.88 105 PRO A C 1
ATOM 835 O O . PRO A 1 105 ? -15.686 -15.618 -6.885 1.00 81.88 105 PRO A O 1
ATOM 838 N N . SER A 1 106 ? -15.368 -13.839 -5.560 1.00 83.44 106 SER A N 1
ATOM 839 C CA . SER A 1 106 ? -16.047 -12.884 -6.437 1.00 83.44 106 SER A CA 1
ATOM 840 C C . SER A 1 106 ? -15.064 -12.038 -7.240 1.00 83.44 106 SER A C 1
ATOM 842 O O . SER A 1 106 ? -13.980 -11.686 -6.760 1.00 83.44 106 SER A O 1
ATOM 844 N N . GLU A 1 107 ? -15.475 -11.642 -8.441 1.00 90.44 107 GLU A N 1
ATOM 845 C CA . GLU A 1 107 ? -14.836 -10.536 -9.150 1.00 90.44 107 GLU A CA 1
ATOM 846 C C . GLU A 1 107 ? -14.941 -9.252 -8.313 1.00 90.44 107 GLU A C 1
ATOM 848 O O . GLU A 1 107 ? -15.854 -9.095 -7.496 1.00 90.44 107 GLU A O 1
ATOM 853 N N . CYS A 1 108 ? -13.959 -8.367 -8.458 1.00 94.06 108 CYS A N 1
ATOM 854 C CA . CYS A 1 108 ? -13.979 -7.061 -7.812 1.00 94.06 108 CYS A CA 1
ATOM 855 C C . CYS A 1 108 ? -13.299 -6.023 -8.690 1.00 94.06 108 CYS A C 1
ATOM 857 O O . CYS A 1 108 ? -12.149 -6.198 -9.107 1.00 94.06 108 CYS A O 1
ATOM 859 N N . HIS A 1 109 ? -14.006 -4.928 -8.924 1.00 94.62 109 HIS A N 1
ATOM 860 C CA . HIS A 1 109 ? -13.557 -3.834 -9.757 1.00 94.62 109 HIS A CA 1
ATOM 861 C C . HIS A 1 109 ? -13.192 -2.638 -8.895 1.00 94.62 109 HIS A C 1
ATOM 863 O O . HIS A 1 109 ? -13.940 -2.212 -8.016 1.00 94.62 109 HIS A O 1
ATOM 869 N N . VAL A 1 110 ? -12.028 -2.068 -9.195 1.00 96.12 110 VAL A N 1
ATOM 870 C CA . VAL A 1 110 ? -11.506 -0.894 -8.503 1.00 96.12 110 VAL A CA 1
ATOM 871 C C . VAL A 1 110 ? -11.132 0.166 -9.521 1.00 96.12 110 VAL A C 1
ATOM 873 O O . VAL A 1 110 ? -10.455 -0.115 -10.514 1.00 96.12 110 VAL A O 1
ATOM 876 N N . LYS A 1 111 ? -11.559 1.399 -9.261 1.00 96.12 111 LYS A N 1
ATOM 877 C CA . LYS A 1 111 ? -11.084 2.590 -9.966 1.00 96.12 111 LYS A CA 1
ATOM 878 C C . LYS A 1 111 ? -10.335 3.448 -8.971 1.00 96.12 111 LYS A C 1
ATOM 880 O O . LYS A 1 111 ? -10.910 3.828 -7.958 1.00 96.12 111 LYS A O 1
ATOM 885 N N . ASP A 1 112 ? -9.074 3.747 -9.245 1.00 95.81 112 ASP A N 1
ATOM 886 C CA . ASP A 1 112 ? -8.233 4.521 -8.346 1.00 95.81 112 ASP A CA 1
ATOM 887 C C . ASP A 1 112 ? -7.665 5.779 -9.000 1.00 95.81 112 ASP A C 1
ATOM 889 O O . ASP A 1 112 ? -7.427 5.853 -10.205 1.00 95.81 112 ASP A O 1
ATOM 893 N N . ALA A 1 113 ? -7.440 6.781 -8.161 1.00 94.88 113 ALA A N 1
ATOM 894 C CA . ALA A 1 113 ? -6.765 8.015 -8.501 1.00 94.88 113 ALA A CA 1
ATOM 895 C C . ALA A 1 113 ? -5.755 8.333 -7.397 1.00 94.88 113 ALA A C 1
ATOM 897 O O . ALA A 1 113 ? -6.105 8.457 -6.221 1.00 94.88 113 ALA A O 1
ATOM 898 N N . VAL A 1 114 ? -4.489 8.469 -7.786 1.00 92.56 114 VAL A N 1
ATOM 899 C CA . VAL A 1 114 ? -3.401 8.864 -6.887 1.00 92.56 114 VAL A CA 1
ATOM 900 C C . VAL A 1 114 ? -3.050 10.316 -7.175 1.00 92.56 114 VAL A C 1
ATOM 902 O O . VAL A 1 114 ? -2.712 10.663 -8.307 1.00 92.56 114 VAL A O 1
ATOM 905 N N . GLY A 1 115 ? -3.154 11.152 -6.148 1.00 90.62 115 GLY A N 1
ATOM 906 C CA . GLY A 1 115 ? -2.774 12.558 -6.163 1.00 90.62 115 GLY A CA 1
ATOM 907 C C . GLY A 1 115 ? -1.566 12.827 -5.269 1.00 90.62 115 GLY A C 1
ATOM 908 O O . GLY A 1 115 ? -0.909 11.910 -4.771 1.00 90.62 115 GLY A O 1
ATOM 909 N N . ASN A 1 116 ? -1.272 14.108 -5.051 1.00 90.81 116 ASN A N 1
ATOM 910 C CA . ASN A 1 116 ? -0.265 14.501 -4.074 1.00 90.81 116 ASN A CA 1
ATOM 911 C C . ASN A 1 116 ? -0.797 14.242 -2.660 1.00 90.81 116 ASN A C 1
ATOM 913 O O . ASN A 1 116 ? -1.866 14.743 -2.322 1.00 90.81 116 ASN A O 1
ATOM 917 N N . GLU A 1 117 ? -0.062 13.463 -1.863 1.00 93.06 117 GLU A N 1
ATOM 918 C CA . GLU A 1 117 ? -0.428 13.133 -0.474 1.00 93.06 117 GLU A CA 1
ATOM 919 C C . GLU A 1 117 ? -1.825 12.496 -0.318 1.00 93.06 117 GLU A C 1
ATOM 921 O O . GLU A 1 117 ? -2.412 12.502 0.762 1.00 93.06 117 GLU A O 1
ATOM 926 N N . GLU A 1 118 ? -2.372 11.915 -1.387 1.00 95.56 118 GLU A N 1
ATOM 927 C CA . GLU A 1 118 ? -3.746 11.426 -1.401 1.00 95.56 118 GLU A CA 1
ATOM 928 C C . GLU A 1 118 ? -3.924 10.235 -2.346 1.00 95.56 118 GLU A C 1
ATOM 930 O O . GLU A 1 118 ? -3.421 10.223 -3.469 1.00 95.56 118 GLU A O 1
ATOM 935 N N . VAL A 1 119 ? -4.700 9.244 -1.907 1.00 97.38 119 VAL A N 1
ATOM 936 C CA . VAL A 1 119 ? -5.163 8.125 -2.734 1.00 97.38 119 VAL A CA 1
ATOM 937 C C . VAL A 1 119 ? -6.672 8.009 -2.582 1.00 97.38 119 VAL A C 1
ATOM 939 O O . VAL A 1 119 ? -7.175 7.889 -1.470 1.00 97.38 119 VAL A O 1
ATOM 942 N N . ARG A 1 120 ? -7.408 8.020 -3.690 1.00 97.62 120 ARG A N 1
ATOM 9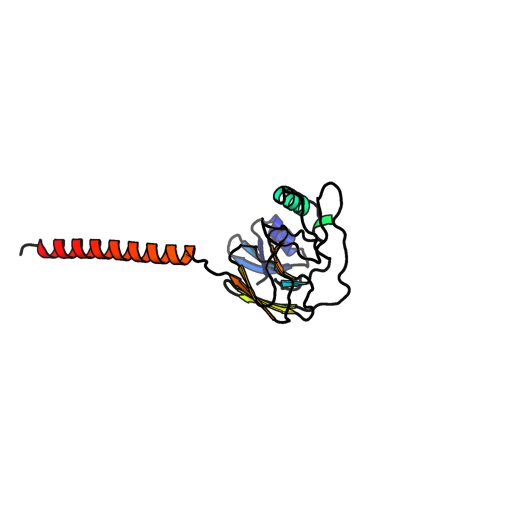43 C CA . ARG A 1 120 ? -8.858 7.793 -3.712 1.00 97.62 120 ARG A CA 1
ATOM 944 C C . ARG A 1 120 ? -9.153 6.566 -4.542 1.00 97.62 120 ARG A C 1
ATOM 946 O O . ARG A 1 120 ? -8.521 6.373 -5.579 1.00 97.62 120 ARG A O 1
ATOM 953 N N . PHE A 1 121 ? -10.116 5.764 -4.116 1.00 98.06 121 PHE A N 1
ATOM 954 C CA . PHE A 1 121 ? -10.620 4.697 -4.961 1.00 98.06 121 PHE A CA 1
ATOM 955 C C . PHE A 1 121 ? -12.095 4.400 -4.714 1.00 98.06 121 PHE A C 1
ATOM 957 O O . PHE A 1 121 ? -12.623 4.605 -3.620 1.00 98.06 121 PHE A O 1
ATOM 964 N N . GLU A 1 122 ? -12.731 3.897 -5.763 1.00 98.12 122 GLU A N 1
ATOM 965 C CA . GLU A 1 122 ? -14.075 3.340 -5.753 1.00 98.12 122 GLU A CA 1
ATOM 966 C C . GLU A 1 122 ? -13.982 1.823 -5.920 1.00 98.12 122 GLU A C 1
ATOM 968 O O . GLU A 1 122 ? -13.207 1.341 -6.751 1.00 98.12 122 GLU A O 1
ATOM 973 N N . THR A 1 123 ? -14.754 1.080 -5.131 1.00 97.38 123 THR A N 1
ATOM 974 C CA . THR A 1 123 ? -14.808 -0.387 -5.151 1.00 97.38 123 THR A CA 1
ATOM 975 C C . THR A 1 123 ? -16.247 -0.891 -5.091 1.00 97.38 123 THR A C 1
ATOM 977 O O . THR A 1 123 ? -17.090 -0.322 -4.392 1.00 97.38 123 THR A O 1
ATOM 980 N N . ASP A 1 124 ? -16.523 -1.979 -5.809 1.00 97.12 124 ASP A N 1
ATOM 981 C CA . ASP A 1 124 ? -17.788 -2.721 -5.760 1.00 97.12 124 ASP A CA 1
ATOM 982 C C . ASP A 1 124 ? -17.774 -3.863 -4.724 1.00 97.12 124 ASP A C 1
ATOM 984 O O . ASP A 1 124 ? -18.793 -4.526 -4.530 1.00 97.12 124 ASP A O 1
ATOM 988 N N . CYS A 1 125 ? -16.657 -4.066 -4.012 1.00 95.62 125 CYS A N 1
ATOM 989 C CA . CYS A 1 125 ? -16.492 -5.160 -3.055 1.00 95.62 125 CYS A CA 1
ATOM 990 C C . CYS A 1 125 ? -16.070 -4.716 -1.628 1.00 95.62 125 CYS A C 1
ATOM 992 O O . CYS A 1 125 ? -15.003 -5.111 -1.134 1.00 95.62 125 CYS A O 1
ATOM 994 N N . PRO A 1 126 ? -16.890 -3.923 -0.903 1.00 95.94 126 PRO A N 1
ATOM 995 C CA . PRO A 1 126 ? -16.639 -3.624 0.508 1.00 95.94 126 PRO A CA 1
ATOM 996 C C . PRO A 1 126 ? -16.431 -4.891 1.356 1.00 95.94 126 PRO A C 1
ATOM 998 O O . PRO A 1 126 ? -17.023 -5.940 1.110 1.00 95.94 126 PRO A O 1
ATOM 1001 N N . GLY A 1 127 ? -15.557 -4.804 2.355 1.00 93.75 127 GLY A N 1
ATOM 1002 C CA . GLY A 1 127 ? -15.144 -5.906 3.225 1.00 93.75 127 GLY A CA 1
ATOM 1003 C C . GLY A 1 127 ? -13.983 -6.741 2.676 1.00 93.75 127 GLY A C 1
ATOM 1004 O O . GLY A 1 127 ? -13.274 -7.374 3.459 1.00 93.75 127 GLY A O 1
ATOM 1005 N N . ARG A 1 128 ? -13.719 -6.713 1.361 1.00 95.25 128 ARG A N 1
ATOM 1006 C CA . ARG A 1 128 ? -12.549 -7.383 0.772 1.00 95.25 128 ARG A CA 1
ATOM 1007 C C . ARG A 1 128 ? -11.280 -6.543 0.981 1.00 95.25 128 ARG A C 1
ATOM 1009 O O . ARG A 1 128 ? -11.312 -5.334 0.759 1.00 95.25 128 ARG A O 1
ATOM 1016 N N . PRO A 1 129 ? -10.137 -7.140 1.353 1.00 96.88 129 PRO A N 1
ATOM 1017 C CA . PRO A 1 129 ? -8.892 -6.399 1.516 1.00 96.88 129 PRO A CA 1
ATOM 1018 C C . PRO A 1 129 ? -8.374 -5.830 0.188 1.00 96.88 129 PRO A C 1
ATOM 1020 O O . PRO A 1 129 ? -8.255 -6.544 -0.811 1.00 96.88 129 PRO A O 1
ATOM 1023 N N . HIS A 1 130 ? -8.024 -4.547 0.206 1.00 97.38 130 HIS A N 1
ATOM 1024 C CA . HIS A 1 130 ? -7.436 -3.817 -0.913 1.00 97.38 130 HIS A CA 1
ATOM 1025 C C . HIS A 1 130 ? -5.999 -3.422 -0.580 1.00 97.38 130 HIS A C 1
ATOM 1027 O O . HIS A 1 130 ? -5.740 -2.750 0.422 1.00 97.38 130 HIS A O 1
ATOM 1033 N N . LEU A 1 131 ? -5.069 -3.833 -1.440 1.00 97.56 131 LEU A N 1
ATOM 1034 C CA . LEU A 1 131 ? -3.668 -3.450 -1.379 1.00 97.56 131 LEU A CA 1
ATOM 1035 C C . LEU A 1 131 ? -3.481 -2.110 -2.073 1.00 97.56 131 LEU A C 1
ATOM 1037 O O . LEU A 1 131 ? -3.695 -1.986 -3.279 1.00 97.56 131 LEU A O 1
ATOM 1041 N N . VAL A 1 132 ? -3.017 -1.130 -1.316 1.00 98.06 132 VAL A N 1
ATOM 1042 C CA . VAL A 1 132 ? -2.617 0.175 -1.821 1.00 98.06 132 VAL A CA 1
ATOM 1043 C C . VAL A 1 132 ? -1.098 0.154 -1.971 1.00 98.06 132 VAL A C 1
ATOM 1045 O O . VAL A 1 132 ? -0.367 0.159 -0.981 1.00 98.06 132 VAL A O 1
ATOM 1048 N N . LYS A 1 133 ? -0.612 0.131 -3.217 1.00 95.31 133 LYS A N 1
ATOM 1049 C CA . LYS A 1 133 ? 0.813 0.073 -3.609 1.00 95.31 133 LYS A CA 1
ATOM 1050 C C . LYS A 1 133 ? 1.536 1.409 -3.392 1.00 95.31 133 LYS A C 1
ATOM 1052 O O . LYS A 1 133 ? 2.211 1.928 -4.278 1.00 95.31 133 LYS A O 1
ATOM 1057 N N . VAL A 1 134 ? 1.347 1.982 -2.213 1.00 95.38 134 VAL A N 1
ATOM 1058 C CA . VAL A 1 134 ? 1.991 3.189 -1.706 1.00 95.38 134 VAL A CA 1
ATOM 1059 C C . VAL A 1 134 ? 2.565 2.830 -0.345 1.00 95.38 134 VAL A C 1
ATOM 1061 O O . VAL A 1 134 ? 1.929 2.111 0.429 1.00 95.38 134 VAL A O 1
ATOM 1064 N N . SER A 1 135 ? 3.783 3.288 -0.071 1.00 94.94 135 SER A N 1
ATOM 1065 C CA . SER A 1 135 ? 4.483 2.946 1.161 1.00 94.94 135 SER A CA 1
ATOM 1066 C C . SER A 1 135 ? 3.687 3.369 2.394 1.00 94.94 135 SER A C 1
ATOM 1068 O O . SER A 1 135 ? 3.187 4.496 2.484 1.00 94.94 135 SER A O 1
ATOM 1070 N N . TYR A 1 136 ? 3.591 2.459 3.355 1.00 95.38 136 TYR A N 1
ATOM 1071 C CA . TYR A 1 136 ? 2.936 2.710 4.626 1.00 95.38 136 TYR A CA 1
ATOM 1072 C C . TYR A 1 136 ? 3.691 3.756 5.441 1.00 95.38 136 TYR A C 1
ATOM 1074 O O . TYR A 1 136 ? 4.921 3.801 5.484 1.00 95.38 136 TYR A O 1
ATOM 1082 N N . HIS A 1 137 ? 2.922 4.565 6.161 1.00 93.88 137 HIS A N 1
ATOM 1083 C CA . HIS A 1 137 ? 3.425 5.458 7.187 1.00 93.88 137 HIS A CA 1
ATOM 1084 C C . HIS A 1 137 ? 2.312 5.749 8.205 1.00 93.88 137 HIS A C 1
ATOM 1086 O O . HIS A 1 137 ? 1.168 5.961 7.799 1.00 93.88 137 HIS A O 1
ATOM 1092 N N . PRO A 1 138 ? 2.615 5.893 9.508 1.00 91.19 138 PRO A N 1
ATOM 1093 C CA . PRO A 1 138 ? 1.606 6.172 10.538 1.00 91.19 138 PRO A CA 1
ATOM 1094 C C . PRO A 1 138 ? 0.842 7.501 10.396 1.00 91.19 138 PRO A C 1
ATOM 1096 O O . PRO A 1 138 ? -0.042 7.785 11.198 1.00 91.19 138 PRO A O 1
ATOM 1099 N N . LYS A 1 139 ? 1.236 8.365 9.452 1.00 91.75 139 LYS A N 1
ATOM 1100 C CA . LYS A 1 139 ? 0.560 9.645 9.168 1.00 91.75 139 LYS A CA 1
ATOM 1101 C C . LYS A 1 139 ? -0.583 9.510 8.162 1.00 91.75 139 LYS A C 1
ATOM 1103 O O . LYS A 1 139 ? -1.375 10.442 8.045 1.00 91.75 139 LYS A O 1
ATOM 1108 N N . TRP A 1 140 ? -0.667 8.389 7.448 1.00 95.31 140 TRP A N 1
ATOM 1109 C CA . TRP A 1 140 ? -1.807 8.131 6.583 1.00 95.31 140 TRP A CA 1
ATOM 1110 C C . TRP A 1 140 ? -3.073 7.958 7.419 1.00 95.31 140 TRP A C 1
ATOM 1112 O O . TRP A 1 140 ? -3.072 7.288 8.452 1.00 95.31 140 TRP A O 1
ATOM 1122 N N . ARG A 1 141 ? -4.158 8.567 6.955 1.00 95.00 141 ARG A N 1
ATOM 1123 C CA . ARG A 1 141 ? -5.508 8.417 7.501 1.00 95.00 141 ARG A CA 1
ATOM 1124 C C . ARG A 1 141 ? -6.416 7.898 6.407 1.00 95.00 141 ARG A C 1
ATOM 1126 O O . ARG A 1 141 ? -6.143 8.156 5.239 1.00 95.00 141 ARG A O 1
ATOM 1133 N N . VAL A 1 142 ? -7.474 7.191 6.783 1.00 96.69 142 VAL A N 1
ATOM 1134 C CA . VAL A 1 142 ? -8.445 6.642 5.837 1.00 96.69 142 VAL A CA 1
ATOM 1135 C C . VAL A 1 142 ? -9.864 7.032 6.231 1.00 96.69 142 VAL A C 1
ATOM 1137 O O . VAL A 1 142 ? -10.216 7.024 7.407 1.00 96.69 142 VAL A O 1
ATOM 1140 N N . GLU A 1 143 ? -10.659 7.368 5.225 1.00 97.25 143 GLU A N 1
ATOM 1141 C CA . GLU A 1 143 ? -12.109 7.512 5.269 1.00 97.25 143 GLU A CA 1
ATOM 1142 C C . GLU A 1 143 ? -12.707 6.395 4.406 1.00 97.25 143 GLU A C 1
ATOM 1144 O O . GLU A 1 143 ? -12.195 6.118 3.319 1.00 97.25 143 GLU A O 1
ATOM 1149 N N . GLY A 1 144 ? -13.764 5.735 4.884 1.00 96.88 144 GLY A N 1
ATOM 1150 C CA . GLY A 1 144 ? -14.371 4.587 4.196 1.00 96.88 144 GLY A CA 1
ATOM 1151 C C . GLY A 1 144 ? -13.707 3.233 4.479 1.00 96.88 144 GLY A C 1
ATOM 1152 O O . GLY A 1 144 ? -13.982 2.250 3.796 1.00 96.88 144 GLY A O 1
ATOM 1153 N N . ALA A 1 145 ? -12.832 3.172 5.484 1.00 96.75 145 ALA A N 1
ATOM 1154 C CA . ALA A 1 145 ? -12.320 1.948 6.095 1.00 96.75 145 ALA A CA 1
ATOM 1155 C C . ALA A 1 145 ? -12.005 2.221 7.572 1.00 96.75 145 ALA A C 1
ATOM 1157 O O . ALA A 1 145 ? -11.784 3.368 7.955 1.00 96.75 145 ALA A O 1
ATOM 1158 N N . ASP A 1 146 ? -11.926 1.176 8.394 1.00 94.50 146 ASP A N 1
ATOM 1159 C CA . ASP A 1 146 ? -11.659 1.350 9.829 1.00 94.50 146 ASP A CA 1
ATOM 1160 C C . ASP A 1 146 ? -10.222 1.802 10.116 1.00 94.50 146 ASP A C 1
ATOM 1162 O O . ASP A 1 146 ? -9.964 2.518 11.084 1.00 94.50 146 ASP A O 1
ATOM 1166 N N . ARG A 1 147 ? -9.261 1.325 9.314 1.00 94.38 147 ARG A N 1
ATOM 1167 C CA . ARG A 1 147 ? -7.832 1.609 9.484 1.00 94.38 147 ARG A CA 1
ATOM 1168 C C . ARG A 1 147 ? -6.999 1.201 8.278 1.00 94.38 147 ARG A C 1
ATOM 1170 O O . ARG A 1 147 ? -7.466 0.506 7.378 1.00 94.38 147 ARG A O 1
ATOM 1177 N N . ILE A 1 148 ? -5.729 1.586 8.344 1.00 96.62 148 ILE A N 1
ATOM 1178 C CA . ILE A 1 148 ? -4.677 1.193 7.415 1.00 96.62 148 ILE A CA 1
ATOM 1179 C C . ILE A 1 148 ? -3.715 0.258 8.142 1.00 96.62 148 ILE A C 1
ATOM 1181 O O . ILE A 1 148 ? -3.144 0.629 9.167 1.00 96.62 148 ILE A O 1
ATOM 1185 N N . TYR A 1 149 ? -3.513 -0.931 7.591 1.00 96.31 149 TYR A N 1
ATOM 1186 C CA . TYR A 1 149 ? -2.535 -1.895 8.073 1.00 96.31 149 TYR A CA 1
ATOM 1187 C C . TYR A 1 149 ? -1.226 -1.777 7.288 1.00 96.31 149 TYR A C 1
ATOM 1189 O O . TYR A 1 149 ? -1.242 -1.546 6.076 1.00 96.31 149 TYR A O 1
ATOM 1197 N N . LEU A 1 150 ? -0.098 -1.972 7.974 1.00 95.94 150 LEU A N 1
ATOM 1198 C CA . LEU A 1 150 ? 1.189 -2.217 7.329 1.00 95.94 150 LEU A CA 1
ATOM 1199 C C . LEU A 1 150 ? 1.176 -3.637 6.752 1.00 95.94 150 LEU A C 1
ATOM 1201 O O . LEU A 1 150 ? 0.915 -4.600 7.475 1.00 95.94 150 LEU A O 1
ATOM 1205 N N . VAL A 1 151 ? 1.460 -3.766 5.459 1.00 96.38 151 VAL A N 1
ATOM 1206 C CA . VAL A 1 151 ? 1.482 -5.054 4.760 1.00 96.38 151 VAL A CA 1
ATOM 1207 C C . VAL A 1 151 ? 2.759 -5.211 3.937 1.00 96.38 151 VAL A C 1
ATOM 1209 O O . VAL A 1 151 ? 3.326 -4.225 3.463 1.00 96.38 151 VAL A O 1
ATOM 1212 N N . SER A 1 152 ? 3.231 -6.442 3.755 1.00 95.12 152 SER A N 1
ATOM 1213 C CA . SER A 1 152 ? 4.396 -6.725 2.915 1.00 95.12 152 SER A CA 1
ATOM 1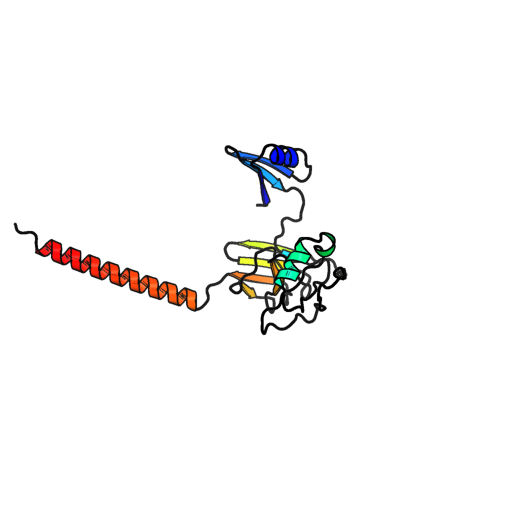214 C C . SER A 1 152 ? 4.210 -6.227 1.465 1.00 95.12 152 SER A C 1
ATOM 1216 O O . SER A 1 152 ? 3.100 -6.266 0.925 1.00 95.12 152 SER A O 1
ATOM 1218 N N . PRO A 1 153 ? 5.280 -5.730 0.808 1.00 93.56 153 PRO A N 1
ATOM 1219 C CA . PRO A 1 153 ? 6.641 -5.539 1.331 1.00 93.56 153 PRO A CA 1
ATOM 1220 C C . PRO A 1 153 ? 6.810 -4.335 2.276 1.00 93.56 153 PRO A C 1
ATOM 1222 O O . PRO A 1 153 ? 7.689 -4.359 3.122 1.00 93.56 153 PRO A O 1
ATOM 1225 N N . ALA A 1 154 ? 6.004 -3.288 2.135 1.00 94.56 154 ALA A N 1
ATOM 1226 C CA . ALA A 1 154 ? 5.912 -2.139 3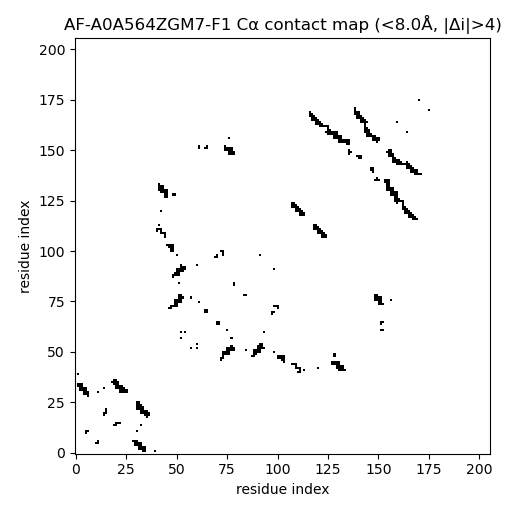.051 1.00 94.56 154 ALA A CA 1
ATOM 1227 C C . ALA A 1 154 ? 4.743 -1.234 2.622 1.00 94.56 154 ALA A C 1
ATOM 1229 O O . ALA A 1 154 ? 4.816 -0.008 2.691 1.00 94.56 154 ALA A O 1
ATOM 1230 N N . PHE A 1 155 ? 3.697 -1.839 2.069 1.00 96.88 155 PHE A N 1
ATOM 1231 C CA . PHE A 1 155 ? 2.544 -1.155 1.510 1.00 96.88 155 PHE A CA 1
ATOM 1232 C C . PHE A 1 155 ? 1.446 -0.985 2.553 1.00 96.88 155 PHE A C 1
ATOM 1234 O O . PHE A 1 155 ? 1.576 -1.381 3.713 1.00 96.88 155 PHE A O 1
ATOM 1241 N N . MET A 1 156 ? 0.360 -0.361 2.119 1.00 97.88 156 MET A N 1
ATOM 1242 C CA . MET A 1 156 ? -0.840 -0.167 2.910 1.00 97.88 156 MET A CA 1
ATOM 1243 C C . MET A 1 156 ? -1.903 -1.193 2.517 1.00 97.88 156 MET A C 1
ATOM 1245 O O . MET A 1 156 ? -2.118 -1.458 1.335 1.00 97.88 156 MET A O 1
ATOM 1249 N N . LEU A 1 157 ? -2.602 -1.739 3.508 1.00 97.94 157 LEU A N 1
ATOM 1250 C CA . LEU A 1 157 ? -3.776 -2.582 3.307 1.00 97.94 157 LEU A CA 1
ATOM 1251 C C . LEU A 1 157 ? -4.976 -1.969 4.022 1.00 97.94 157 LEU A C 1
ATOM 1253 O O . LEU A 1 157 ? -4.880 -1.593 5.191 1.00 97.94 157 LEU A O 1
ATOM 1257 N N . VAL A 1 158 ? -6.114 -1.904 3.340 1.00 97.62 158 VAL A N 1
ATOM 1258 C CA . VAL A 1 158 ? -7.380 -1.443 3.919 1.00 97.62 158 VAL A CA 1
ATOM 1259 C C . VAL A 1 158 ? -8.482 -2.462 3.666 1.00 97.62 158 VAL A C 1
ATOM 1261 O O . VAL A 1 158 ? -8.466 -3.170 2.661 1.00 97.62 158 VAL A O 1
ATOM 1264 N N . TYR A 1 159 ? -9.447 -2.519 4.578 1.00 96.94 159 TYR A N 1
ATOM 1265 C CA . TYR A 1 159 ? -10.697 -3.258 4.413 1.00 96.94 159 TYR A CA 1
ATOM 1266 C C . TYR A 1 159 ? -11.813 -2.218 4.264 1.00 96.94 159 TYR A C 1
ATOM 1268 O O . TYR A 1 159 ? -12.214 -1.637 5.275 1.00 96.94 159 TYR A O 1
ATOM 1276 N N . PRO A 1 160 ? -12.262 -1.906 3.034 1.00 97.31 160 PRO A N 1
ATOM 1277 C CA . PRO A 1 160 ? -13.274 -0.882 2.805 1.00 97.31 160 PRO A CA 1
ATOM 1278 C C . PRO A 1 160 ? -14.578 -1.218 3.522 1.00 97.31 160 PRO A C 1
ATOM 1280 O O . PRO A 1 160 ? -15.064 -2.339 3.421 1.00 97.31 160 PRO A O 1
ATOM 1283 N N . THR A 1 161 ? -15.162 -0.253 4.218 1.00 97.06 161 THR A N 1
ATOM 1284 C CA . THR A 1 161 ? -16.509 -0.351 4.800 1.00 97.06 161 THR A CA 1
ATOM 1285 C C . THR A 1 161 ? -17.557 0.308 3.903 1.00 97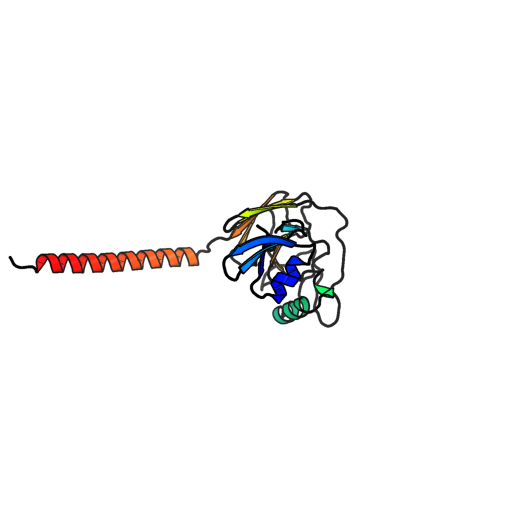.06 161 THR A C 1
ATOM 1287 O O . THR A 1 161 ? -18.743 0.007 4.012 1.00 97.06 161 THR A O 1
ATOM 1290 N N . THR A 1 162 ? -17.117 1.162 2.976 1.00 97.50 162 THR A N 1
ATOM 1291 C CA . THR A 1 162 ? -17.941 1.868 1.988 1.00 97.50 162 THR A CA 1
ATOM 1292 C C . THR A 1 162 ? -17.394 1.672 0.573 1.00 97.50 162 THR A C 1
ATOM 1294 O O . THR A 1 162 ? -16.274 1.203 0.381 1.00 97.50 162 THR A O 1
ATOM 1297 N N . THR A 1 163 ? -18.182 2.044 -0.439 1.00 97.75 163 THR A N 1
ATOM 1298 C CA . THR A 1 163 ? -17.780 1.954 -1.856 1.00 97.75 163 THR A CA 1
ATOM 1299 C C . THR A 1 163 ? -16.763 3.013 -2.265 1.00 97.75 163 THR A C 1
ATOM 1301 O O . THR A 1 163 ? -16.006 2.791 -3.200 1.00 97.75 163 THR A O 1
ATOM 1304 N N . HIS A 1 164 ? -16.723 4.150 -1.569 1.00 98.06 164 HIS A N 1
ATOM 1305 C CA . HIS A 1 164 ? -15.764 5.228 -1.801 1.00 98.06 164 HIS A CA 1
ATOM 1306 C C . HIS A 1 164 ? -14.797 5.284 -0.626 1.00 98.06 164 HIS A C 1
ATOM 1308 O O . HIS A 1 164 ? -15.237 5.375 0.522 1.00 98.06 164 HIS A O 1
ATOM 1314 N N . VAL A 1 165 ? -13.500 5.235 -0.915 1.00 98.44 165 VAL A N 1
ATOM 1315 C CA . VAL A 1 165 ? -12.441 5.249 0.094 1.00 98.44 165 VAL A CA 1
ATOM 1316 C C . VAL A 1 165 ? -11.424 6.322 -0.254 1.00 98.44 165 VAL A C 1
ATOM 1318 O O . VAL A 1 165 ? -11.023 6.487 -1.410 1.00 98.44 165 VAL A O 1
ATOM 1321 N N . ARG A 1 166 ? -10.981 7.048 0.768 1.00 97.88 166 ARG A N 1
ATOM 1322 C CA . ARG A 1 166 ? -10.019 8.137 0.634 1.00 97.88 166 ARG A CA 1
ATOM 1323 C C . ARG A 1 166 ? -8.933 8.001 1.685 1.00 97.88 166 ARG A C 1
ATOM 1325 O O . ARG A 1 166 ? -9.219 7.974 2.876 1.00 97.88 166 ARG A O 1
ATOM 1332 N N . LEU A 1 167 ? -7.686 7.934 1.240 1.00 97.69 167 LEU A N 1
ATOM 1333 C CA . LEU A 1 167 ? -6.503 7.958 2.081 1.00 97.69 167 LEU A CA 1
ATOM 1334 C C . LEU A 1 167 ? -5.812 9.306 1.918 1.00 97.69 167 LEU A C 1
ATOM 1336 O O . LEU A 1 167 ? -5.535 9.719 0.794 1.00 97.69 167 LEU A O 1
ATOM 1340 N N . VAL A 1 168 ? -5.503 9.968 3.027 1.00 95.94 168 VAL A N 1
ATOM 1341 C CA . VAL A 1 168 ? -4.809 11.262 3.032 1.00 95.94 168 VAL A CA 1
ATOM 1342 C C . VAL A 1 168 ? -3.587 11.166 3.930 1.00 95.94 168 VAL A C 1
ATOM 1344 O O . VAL A 1 168 ? -3.675 10.714 5.076 1.00 95.94 168 VAL A O 1
ATOM 1347 N N . PHE A 1 169 ? -2.440 11.581 3.410 1.00 94.25 169 PHE A N 1
ATOM 1348 C CA . PHE A 1 169 ? -1.231 11.769 4.189 1.00 94.25 169 PHE A CA 1
ATOM 1349 C C . PHE A 1 169 ? -1.302 13.146 4.837 1.00 94.25 169 PHE A C 1
ATOM 1351 O O . PHE A 1 169 ? -1.476 14.151 4.158 1.00 94.25 169 PHE A O 1
ATOM 1358 N N . GLY A 1 170 ? -1.237 13.194 6.165 1.00 84.25 170 GLY A N 1
ATOM 1359 C CA . GLY A 1 170 ? -1.481 14.437 6.882 1.00 84.25 170 GLY A CA 1
ATOM 1360 C C . GLY A 1 170 ? -0.551 14.651 8.058 1.00 84.25 170 GLY A C 1
ATOM 1361 O O . GLY A 1 170 ? -0.042 13.720 8.688 1.00 84.25 170 GLY A O 1
ATOM 1362 N N . ASN A 1 171 ? -0.388 15.921 8.396 1.00 76.44 171 ASN A N 1
ATOM 1363 C CA . ASN A 1 171 ? 0.405 16.337 9.534 1.00 76.44 171 ASN A CA 1
ATOM 1364 C C . ASN A 1 171 ? -0.248 15.944 10.861 1.00 76.44 171 ASN A C 1
ATOM 1366 O O . ASN A 1 171 ? -1.473 15.925 11.028 1.00 76.44 171 ASN A O 1
ATOM 1370 N N . ARG A 1 172 ? 0.597 15.604 11.830 1.00 73.50 172 ARG A N 1
ATOM 1371 C CA . ARG A 1 172 ? 0.220 15.404 13.228 1.00 73.50 172 ARG A CA 1
ATOM 1372 C C . ARG A 1 172 ? 0.550 16.661 14.024 1.00 73.50 172 ARG A C 1
ATOM 1374 O O . ARG A 1 172 ? 1.303 17.516 13.574 1.00 73.50 172 ARG A O 1
ATOM 1381 N N . TRP A 1 173 ? 0.004 16.750 15.235 1.00 76.12 173 TRP A N 1
ATOM 1382 C CA . TRP A 1 173 ? 0.249 17.857 16.168 1.00 76.12 173 TRP A CA 1
ATOM 1383 C C . TRP A 1 173 ? 1.725 18.306 16.255 1.00 76.12 173 TRP A C 1
ATOM 1385 O O . TRP A 1 173 ? 1.967 19.511 16.196 1.00 76.12 173 TRP A O 1
ATOM 1395 N N . PRO A 1 174 ? 2.727 17.400 16.328 1.00 80.56 174 PRO A N 1
ATOM 1396 C CA . PRO A 1 174 ? 4.127 17.817 16.408 1.00 80.56 174 PRO A CA 1
ATOM 1397 C C . PRO A 1 174 ? 4.627 18.578 15.175 1.00 80.56 174 PRO A C 1
ATOM 1399 O O . PRO A 1 174 ? 5.480 19.448 15.313 1.00 80.56 174 PRO A O 1
ATOM 1402 N N . ASP A 1 175 ? 4.086 18.289 13.987 1.00 81.62 175 ASP A N 1
ATOM 1403 C CA . ASP A 1 175 ? 4.471 18.986 12.757 1.00 81.62 175 ASP A CA 1
ATOM 1404 C C . ASP A 1 175 ? 4.031 20.459 12.821 1.00 81.62 175 ASP A C 1
ATOM 1406 O O . ASP A 1 175 ? 4.814 21.360 12.526 1.00 81.62 175 ASP A O 1
ATOM 1410 N N . TYR A 1 176 ? 2.810 20.715 13.308 1.00 84.06 176 TYR A N 1
ATOM 1411 C CA . TYR A 1 176 ? 2.306 22.074 13.519 1.00 84.06 176 TYR A CA 1
ATOM 1412 C C . TYR A 1 176 ? 3.117 22.832 14.574 1.00 84.06 176 TYR A C 1
ATOM 1414 O O . TYR A 1 176 ? 3.459 23.994 14.366 1.00 84.06 176 TYR A O 1
ATOM 1422 N N . ALA A 1 177 ? 3.466 22.179 15.687 1.00 89.38 177 ALA A N 1
ATOM 1423 C CA . ALA A 1 177 ? 4.301 22.786 16.723 1.00 89.38 177 ALA A CA 1
ATOM 1424 C C . ALA A 1 177 ? 5.689 23.173 16.185 1.00 89.38 177 ALA A C 1
ATOM 1426 O O . ALA A 1 177 ? 6.179 24.265 16.471 1.00 89.38 177 ALA A O 1
ATOM 1427 N N . GLY A 1 178 ? 6.289 22.308 15.360 1.00 89.94 178 GLY A N 1
ATOM 1428 C CA . GLY A 1 178 ? 7.547 22.593 14.674 1.00 89.94 178 GLY A CA 1
ATOM 1429 C C . GLY A 1 178 ? 7.449 23.825 13.776 1.00 89.94 178 GLY A C 1
ATOM 1430 O O . GLY A 1 178 ? 8.281 24.720 13.881 1.00 89.94 178 GLY A O 1
ATOM 1431 N N . TRP A 1 179 ? 6.398 23.927 12.957 1.00 92.81 179 TRP A N 1
ATOM 1432 C CA . TRP A 1 179 ? 6.174 25.095 12.099 1.00 92.81 179 TRP A CA 1
ATOM 1433 C C . TRP A 1 179 ? 5.997 26.395 12.881 1.00 92.81 179 TRP A C 1
ATOM 1435 O O . TRP A 1 179 ? 6.568 27.416 12.499 1.00 92.81 179 TRP A O 1
ATOM 1445 N N . VAL A 1 180 ? 5.258 26.361 13.993 1.00 95.31 180 VAL A N 1
ATOM 1446 C CA . VAL A 1 180 ? 5.112 27.525 14.877 1.00 95.31 180 VAL A CA 1
ATOM 1447 C C . VAL A 1 180 ? 6.466 27.924 15.460 1.00 95.31 180 VAL A C 1
ATOM 1449 O O . VAL A 1 180 ? 6.831 29.095 15.393 1.00 95.31 180 VAL A O 1
ATOM 1452 N N . ALA A 1 181 ? 7.247 26.966 15.967 1.00 95.69 181 ALA A N 1
ATOM 1453 C CA . ALA A 1 181 ? 8.576 27.234 16.514 1.00 95.69 181 ALA A CA 1
ATOM 1454 C C . ALA A 1 181 ? 9.532 27.818 15.459 1.00 95.69 181 ALA A C 1
ATOM 1456 O O . ALA A 1 181 ? 10.247 28.780 15.739 1.00 95.69 181 ALA A O 1
ATOM 1457 N N . THR A 1 182 ? 9.505 27.299 14.226 1.00 96.12 182 THR A N 1
ATOM 1458 C CA . THR A 1 182 ? 10.260 27.865 13.099 1.00 96.12 182 THR A CA 1
ATOM 1459 C C . THR A 1 182 ? 9.812 29.291 12.788 1.00 96.12 182 THR A C 1
ATOM 1461 O O . THR A 1 182 ? 10.657 30.168 12.625 1.00 96.12 182 THR A O 1
ATOM 1464 N N . GLY A 1 183 ? 8.501 29.548 12.756 1.00 96.62 183 GLY A N 1
ATOM 1465 C CA . GLY A 1 183 ? 7.951 30.887 12.543 1.00 96.62 183 GLY A CA 1
ATOM 1466 C C . GLY A 1 183 ? 8.412 31.885 13.608 1.00 96.62 183 GLY A C 1
ATOM 1467 O O . GLY A 1 183 ? 8.858 32.981 13.270 1.00 96.62 183 GLY A O 1
ATOM 1468 N N . VAL A 1 184 ? 8.391 31.483 14.882 1.00 97.31 184 VAL A N 1
ATOM 1469 C CA . VAL A 1 184 ? 8.895 32.290 16.006 1.00 97.31 184 VAL A CA 1
ATOM 1470 C C . VAL A 1 184 ? 10.394 32.568 15.862 1.00 97.31 184 VAL A C 1
ATOM 1472 O O . VAL A 1 184 ? 10.819 33.710 16.020 1.00 97.31 184 VAL A O 1
ATOM 1475 N N . GLY A 1 185 ? 11.193 31.558 15.507 1.00 96.94 185 GLY A N 1
ATOM 1476 C CA . GLY A 1 185 ? 12.632 31.721 15.293 1.00 96.94 185 GLY A CA 1
ATOM 1477 C C . GLY A 1 185 ? 12.963 32.688 14.152 1.00 96.94 185 GLY A C 1
ATOM 1478 O O . GLY A 1 185 ? 13.815 33.561 14.309 1.00 96.94 185 GLY A O 1
ATOM 1479 N N . ILE A 1 186 ? 12.255 32.590 13.021 1.00 97.44 186 ILE A N 1
ATOM 1480 C CA . ILE A 1 186 ? 12.423 33.520 11.893 1.00 97.44 186 ILE A CA 1
ATOM 1481 C C . ILE A 1 186 ? 12.040 34.944 12.310 1.00 97.44 186 ILE A C 1
ATOM 1483 O O . ILE A 1 186 ? 12.789 35.880 12.032 1.00 97.44 186 ILE A O 1
ATOM 1487 N N . ALA A 1 187 ? 10.913 35.118 13.004 1.00 96.38 187 ALA A N 1
ATOM 1488 C CA . ALA A 1 187 ? 10.476 36.428 13.479 1.00 96.38 187 ALA A CA 1
ATOM 1489 C C . ALA A 1 187 ? 11.507 37.070 14.424 1.00 96.38 187 ALA A C 1
ATOM 1491 O O . ALA A 1 187 ? 11.805 38.257 14.286 1.00 96.38 187 ALA A O 1
ATOM 1492 N N . TRP A 1 188 ? 12.102 36.280 15.324 1.00 96.75 188 TRP A N 1
ATOM 1493 C CA . TRP A 1 188 ? 13.178 36.734 16.205 1.00 96.75 188 TRP A CA 1
ATOM 1494 C C . TRP A 1 188 ? 14.397 37.219 15.413 1.00 96.75 188 TRP A C 1
ATOM 1496 O O . TRP A 1 188 ? 14.884 38.327 15.634 1.00 96.75 188 TRP A O 1
ATOM 1506 N N . LEU A 1 189 ? 14.881 36.419 14.458 1.00 96.19 189 LEU A N 1
ATOM 1507 C CA . LEU A 1 189 ? 16.047 36.773 13.639 1.00 96.19 189 LEU A CA 1
ATOM 1508 C C . LEU A 1 189 ? 15.811 38.045 12.813 1.00 96.19 189 LEU A C 1
ATOM 1510 O O . LEU A 1 189 ? 16.710 38.877 12.687 1.00 96.19 189 LEU A O 1
ATOM 1514 N N . LEU A 1 190 ? 14.602 38.220 12.272 1.00 95.69 190 LEU A N 1
ATOM 1515 C CA . LEU A 1 190 ? 14.227 39.432 11.543 1.00 95.69 190 LEU A CA 1
ATOM 1516 C C . LEU A 1 190 ? 14.185 40.660 12.459 1.00 95.69 190 LEU A C 1
ATOM 1518 O O . LEU A 1 190 ? 14.662 41.723 12.059 1.00 95.69 190 LEU A O 1
ATOM 1522 N N . ALA A 1 191 ? 13.662 40.521 13.680 1.00 93.56 191 ALA A N 1
ATOM 1523 C CA . ALA A 1 191 ? 13.639 41.603 14.661 1.00 93.56 191 ALA A CA 1
ATOM 1524 C C . ALA A 1 191 ? 15.061 42.055 15.030 1.00 93.56 191 ALA A C 1
ATOM 1526 O O . ALA A 1 191 ? 15.363 43.245 14.950 1.00 93.56 191 ALA A O 1
ATOM 1527 N N . GLU A 1 192 ? 15.959 41.114 15.334 1.00 92.62 192 GLU A N 1
ATOM 1528 C CA . GLU A 1 192 ? 17.373 41.406 15.605 1.00 92.62 192 GLU A CA 1
ATOM 1529 C C . GLU A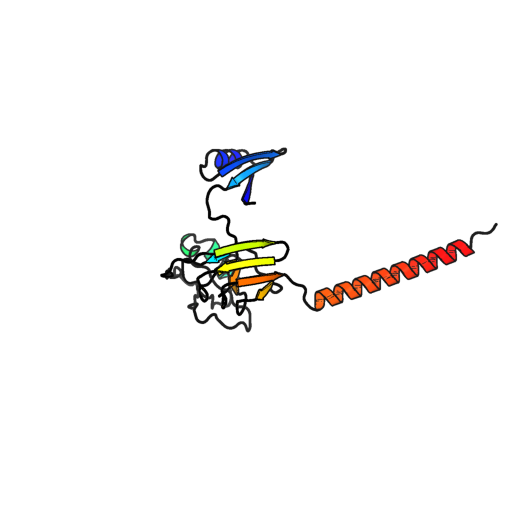 1 192 ? 18.060 42.077 14.405 1.00 92.62 192 GLU A C 1
ATOM 1531 O O . GLU A 1 192 ? 18.740 43.096 14.550 1.00 92.62 192 GLU A O 1
ATOM 1536 N N . GLY A 1 193 ? 17.828 41.574 13.188 1.00 90.38 193 GLY A N 1
ATOM 1537 C CA . GLY A 1 193 ? 18.355 42.178 11.963 1.00 90.38 193 GLY A CA 1
ATOM 1538 C C . GLY A 1 193 ? 17.883 43.622 11.754 1.00 90.38 193 GLY A C 1
ATOM 1539 O O . GLY A 1 193 ? 18.687 44.500 11.434 1.00 90.38 193 GLY A O 1
ATOM 1540 N N . LEU A 1 194 ? 16.596 43.900 11.985 1.00 90.25 194 LEU A N 1
ATOM 1541 C CA . LEU A 1 194 ? 16.016 45.247 11.902 1.00 90.25 194 LEU A CA 1
ATOM 1542 C C . LEU A 1 194 ? 16.580 46.189 12.979 1.00 90.25 194 LEU A C 1
ATOM 1544 O O . LEU A 1 194 ? 16.871 47.357 12.696 1.00 90.25 194 LEU A O 1
ATOM 1548 N N . VAL A 1 195 ? 16.797 45.691 14.198 1.00 89.06 195 VAL A N 1
ATOM 1549 C CA . VAL A 1 195 ? 17.438 46.452 15.282 1.00 89.06 195 VAL A CA 1
ATOM 1550 C C . VAL A 1 195 ? 18.891 46.786 14.927 1.00 89.06 195 VAL A C 1
ATOM 1552 O O . VAL A 1 195 ? 19.320 47.931 15.081 1.00 89.06 195 VAL A O 1
ATOM 1555 N N . LEU A 1 196 ? 19.651 45.839 14.376 1.00 84.50 196 LEU A N 1
ATOM 1556 C CA . LEU A 1 196 ? 21.033 46.071 13.944 1.00 84.50 196 LEU A CA 1
ATOM 1557 C C . LEU A 1 196 ? 21.122 47.071 12.779 1.00 84.50 196 LEU A C 1
ATOM 1559 O O . LEU A 1 196 ? 21.987 47.952 12.778 1.00 84.50 196 LEU A O 1
ATOM 1563 N N . LEU A 1 197 ? 20.212 46.982 11.806 1.00 83.38 197 LEU A N 1
ATOM 1564 C CA . LEU A 1 197 ? 20.148 47.906 10.670 1.00 83.38 197 LEU A CA 1
ATOM 1565 C C . LEU A 1 197 ? 19.749 49.327 11.091 1.00 83.38 197 LEU A C 1
ATOM 1567 O O . LEU A 1 197 ? 20.332 50.295 10.596 1.00 83.38 197 LEU A O 1
ATOM 1571 N N . SER A 1 198 ? 18.796 49.469 12.017 1.00 77.88 198 SER A N 1
ATOM 1572 C CA . SER A 1 198 ? 18.379 50.782 12.529 1.00 77.88 198 SER A CA 1
ATOM 1573 C C . SER A 1 198 ? 19.496 51.466 13.325 1.00 77.88 198 SER A C 1
ATOM 1575 O O . SER A 1 198 ? 19.772 52.645 13.096 1.00 77.88 198 SER A O 1
ATOM 1577 N N . ARG A 1 199 ? 20.235 50.714 14.154 1.00 75.12 199 ARG A N 1
ATOM 1578 C CA . ARG A 1 199 ? 21.433 51.203 14.859 1.00 75.12 199 ARG A CA 1
ATOM 1579 C C . ARG A 1 199 ? 22.521 51.680 13.894 1.00 75.12 199 ARG A C 1
ATOM 1581 O O . ARG A 1 199 ? 23.059 52.768 14.067 1.00 75.12 199 ARG A O 1
ATOM 1588 N N . LYS A 1 200 ? 22.800 50.923 12.828 1.00 69.31 200 LYS A N 1
ATOM 1589 C CA . LYS A 1 200 ? 23.830 51.277 11.832 1.00 69.31 200 LYS A CA 1
ATOM 1590 C C . LYS A 1 200 ? 23.477 52.531 11.019 1.00 69.31 200 LYS A C 1
ATOM 1592 O O . LYS A 1 200 ? 24.374 53.260 10.603 1.00 69.31 200 LYS A O 1
ATOM 1597 N N . ARG A 1 201 ? 22.182 52.796 10.800 1.00 64.12 201 ARG A N 1
ATOM 1598 C CA . ARG A 1 201 ? 21.690 53.997 10.100 1.00 64.12 201 ARG A CA 1
ATOM 1599 C C . ARG A 1 201 ? 21.833 55.268 10.942 1.00 64.12 201 ARG A C 1
ATOM 1601 O O . ARG A 1 201 ? 22.078 56.323 10.372 1.00 64.12 201 ARG A O 1
ATOM 1608 N N . TYR A 1 202 ? 21.727 55.154 12.266 1.00 58.81 202 TYR A N 1
ATOM 1609 C CA . TYR A 1 202 ? 21.878 56.274 13.204 1.00 58.81 202 TYR A 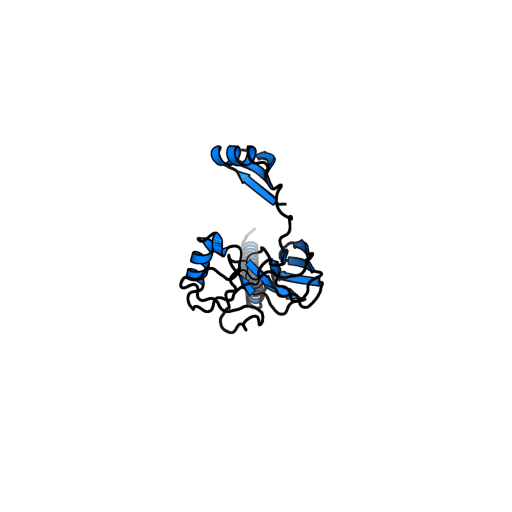CA 1
ATOM 1610 C C . TYR A 1 202 ? 23.351 56.657 13.459 1.00 58.81 202 TYR A C 1
ATOM 1612 O O . TYR A 1 202 ? 23.636 57.765 13.893 1.00 58.81 202 TYR A O 1
ATOM 1620 N N . SER A 1 203 ? 24.300 55.761 13.162 1.00 59.84 203 SER A N 1
ATOM 1621 C CA . SER A 1 203 ? 25.742 55.963 13.389 1.00 59.84 203 SER A CA 1
ATOM 1622 C C . SER A 1 203 ? 26.547 56.386 12.148 1.00 59.84 203 SER A C 1
ATOM 1624 O O . SER A 1 203 ? 27.773 56.333 12.190 1.00 59.84 203 SER A O 1
ATOM 1626 N N . ARG A 1 204 ? 25.910 56.783 11.035 1.00 51.59 204 ARG A N 1
ATOM 1627 C CA . ARG A 1 204 ? 26.612 57.419 9.901 1.00 51.59 204 ARG A CA 1
ATOM 1628 C C . ARG A 1 204 ? 26.673 58.941 10.130 1.00 51.59 204 ARG A C 1
ATOM 1630 O O . ARG A 1 204 ? 25.622 59.568 10.007 1.00 51.59 204 ARG A O 1
ATOM 1637 N N . PRO A 1 205 ? 27.835 59.537 10.463 1.00 55.59 205 PRO A N 1
ATOM 1638 C CA . PRO A 1 205 ? 27.970 60.991 10.506 1.00 55.59 205 PRO A CA 1
ATOM 1639 C C . PRO A 1 205 ? 27.918 61.581 9.084 1.00 55.59 205 PRO A C 1
ATOM 1641 O O . PRO A 1 205 ? 28.316 60.907 8.128 1.00 55.59 205 PRO A O 1
ATOM 1644 N N . LEU A 1 206 ? 27.383 62.805 8.976 1.00 48.34 206 LEU A N 1
ATOM 1645 C CA . LEU A 1 206 ? 27.482 63.691 7.805 1.00 48.34 206 LEU A CA 1
ATOM 1646 C C . LEU A 1 206 ? 28.916 64.201 7.631 1.00 48.34 206 LEU A C 1
ATOM 1648 O O . LEU A 1 206 ? 29.565 64.450 8.673 1.00 48.34 206 LEU A O 1
#

Solvent-accessible surface area (backbone atoms only — not comparable to full-atom values): 11933 Å² total; per-residue (Å²): 138,65,69,47,81,29,66,51,68,71,52,45,53,56,46,72,73,32,87,53,40,39,83,72,51,74,58,89,72,36,36,37,27,35,60,68,67,75,88,84,66,53,52,43,72,54,63,30,50,41,34,24,51,70,50,90,60,54,64,60,53,51,51,54,42,72,72,34,77,89,34,64,73,43,40,40,32,53,73,55,93,91,55,82,78,61,91,84,37,53,79,41,71,73,86,85,67,77,72,71,83,45,69,60,92,68,88,72,58,68,51,66,49,79,59,87,60,32,41,37,36,39,39,80,45,58,66,47,50,30,40,33,76,46,75,52,56,95,49,56,45,59,46,36,29,92,54,78,41,42,22,54,94,52,19,26,31,34,41,27,75,39,47,58,32,40,35,39,56,51,85,53,73,68,55,55,53,48,52,52,52,50,51,53,52,51,53,51,55,50,52,54,52,50,53,54,52,54,54,57,65,73,69,61,81,133

pLDDT: mean 90.24, std 9.46, range [48.34, 98.44]

Mean predicted aligned error: 8.27 Å

Secondary structure (DSSP, 8-state):
--EEEE-SHHHHHHHHH-TTEEEEEEETTEEEEEE-SS---SEEE-SB--EEE-SS-HHHHHHHHHH-GGGTTSPEEEPPTTPPPPTT--EE--SSPPPP--B--S---EEEEEETTEEEEEES-TTS-EEEEEE--TTEEEESEEEEEEETTTEEEEEESSSEEEEEE---HHHHHHHHHHHHHHHHHHHHHHHHHHHHHHT---

Nearest PDB structures (foldseek):
  8c3v-assembly3_C  TM=1.871E-01  e=1.311E+00  Homo sapiens
  6mwr-assembly1_D  TM=1.644E-01  e=1.645E+00  Homo sapiens